Protein AF-A0A924AEZ5-F1 (afdb_monomer)

Nearest PDB structures (foldseek):
  7buv-assembly1_B  TM=3.498E-01  e=8.275E+00  Eucommia ulmoides

pLDDT: mean 77.91, std 18.73, range [34.5, 98.25]

Solvent-accessible surface area (backbone atoms only — not comparable to full-atom values): 10531 Å² total; per-residue (Å²): 133,78,48,89,75,50,69,88,56,90,46,58,44,81,46,54,48,49,75,76,72,71,79,73,76,70,93,40,82,66,60,41,52,51,53,48,47,46,74,71,69,52,74,81,61,57,71,76,42,49,65,58,50,51,54,56,67,74,54,71,67,79,80,69,91,54,68,49,82,76,52,75,64,57,52,50,53,51,47,50,53,39,22,53,51,51,54,50,44,53,54,46,38,51,54,26,48,78,68,79,43,81,59,77,78,58,38,37,35,37,33,59,62,61,49,83,49,78,79,44,81,48,44,50,92,71,48,60,44,56,34,82,79,66,46,32,31,40,43,29,50,64,55,50,53,51,40,29,71,74,48,36,70,74,50,14,55,52,53,50,52,50,50,57,52,50,31,50,46,53,50,52,28,50,79,70,70,64,62,130

Secondary structure (DSSP, 8-state):
--GGGPPPPTTEEE-TT--------SS-TTHHHHHHHHHHH-TTGGGGSHHHHHHHHT---------PPPPHHHHHHHHHHHHHHHHHHHHHHHHHHHTT--PPPPEEEEESSEEEETTEEEEGGG-SEEETTTTEEEEEHHHHHHHHHHHHHHHHHHHHHHHHHHHHHHHHHHHHT---

Sequence (180 aa):
MKWQESEQSSDLEDRRGMSSKGKIVGGVGIIGIIIFLINTFGGEQAKSLAPVLNQFNNQEQSISNEERNLTPQEVEEGKFINALLVYNKEVWTKIFQENGMTYVTPKLVLFTGQVETACGGASSASGPFYCPEDQKVYIDMTFFEELKSKFGAEGGDFAVAYVVAHEIGHHVQTLLGTSA

Foldseek 3Di:
DPLVPDDFDPLEAECELQPPPPPPPDDCPPVVVVVVCCVPVDPPCVVVCVVVVVVVVVPPPPPPSDSDDDDPVRVVVSSLLRSLLVVLCVVVCVVQVVVVHGDDRAREYEYEAWDQDPVGIDGCVVAWAADLRRRYTYHYVVVLVVLCVVLNDVRSSVVVSVVSVVRVVLSVCSVVVNND

Mean predicted aligned error: 12.76 Å

Structure (mmCIF, N/CA/C/O backbone):
data_AF-A0A924AEZ5-F1
#
_entry.id   AF-A0A924AEZ5-F1
#
loop_
_atom_site.group_PDB
_atom_site.id
_atom_site.type_symbol
_atom_site.label_atom_id
_atom_site.label_alt_id
_atom_site.label_comp_id
_atom_site.label_asym_id
_atom_site.label_entity_id
_atom_site.label_seq_id
_atom_site.pdbx_PDB_ins_code
_atom_site.Cartn_x
_atom_site.Cartn_y
_atom_site.Cartn_z
_atom_site.occupancy
_atom_site.B_iso_or_equiv
_atom_site.auth_seq_id
_atom_site.auth_comp_id
_atom_site.auth_asym_id
_atom_site.auth_atom_id
_atom_site.pdbx_PDB_model_num
ATOM 1 N N . MET A 1 1 ? 6.530 17.595 3.253 1.00 61.25 1 MET A N 1
ATOM 2 C CA . MET A 1 1 ? 6.515 16.416 4.148 1.00 61.25 1 MET A CA 1
ATOM 3 C C . MET A 1 1 ? 7.928 15.849 4.190 1.00 61.25 1 MET A C 1
ATOM 5 O O . MET A 1 1 ? 8.503 15.689 3.122 1.00 61.25 1 MET A O 1
ATOM 9 N N . LYS A 1 2 ? 8.515 15.609 5.371 1.00 75.38 2 LYS A N 1
ATOM 10 C CA . LYS A 1 2 ? 9.855 15.003 5.494 1.00 75.38 2 LYS A CA 1
ATOM 11 C C . LYS A 1 2 ? 9.735 13.479 5.596 1.00 75.38 2 LYS A C 1
ATOM 13 O O . LYS A 1 2 ? 9.911 12.904 6.660 1.00 75.38 2 LYS A O 1
ATOM 18 N N . TRP A 1 3 ? 9.377 12.832 4.491 1.00 81.38 3 TRP A N 1
ATOM 19 C CA . TRP A 1 3 ? 9.079 11.394 4.472 1.00 81.38 3 TRP A CA 1
ATOM 20 C C . TRP A 1 3 ? 10.308 10.509 4.751 1.00 81.38 3 TRP A C 1
ATOM 22 O O . TRP A 1 3 ? 10.168 9.387 5.215 1.00 81.38 3 TRP A O 1
ATOM 32 N N . GLN A 1 4 ? 11.519 11.024 4.527 1.00 81.50 4 GLN A N 1
ATOM 33 C CA . GLN A 1 4 ? 12.786 10.304 4.728 1.00 81.50 4 GLN A CA 1
ATOM 34 C C . GLN A 1 4 ? 13.067 9.952 6.198 1.00 81.50 4 GLN A C 1
ATOM 36 O O . GLN A 1 4 ? 13.901 9.093 6.470 1.00 81.50 4 GLN A O 1
ATOM 41 N N . GLU A 1 5 ? 12.388 10.620 7.132 1.00 79.75 5 GLU A N 1
ATOM 42 C CA . GLU A 1 5 ? 12.498 10.383 8.575 1.00 79.75 5 GLU A CA 1
ATOM 43 C C . GLU A 1 5 ? 11.468 9.343 9.072 1.00 79.75 5 GLU A C 1
ATOM 45 O O . GLU A 1 5 ? 11.433 9.050 10.264 1.00 79.75 5 GLU A O 1
ATOM 50 N N . SER A 1 6 ? 10.625 8.778 8.191 1.00 80.94 6 SER A N 1
ATOM 51 C CA . SER A 1 6 ? 9.596 7.809 8.592 1.00 80.94 6 SER A CA 1
ATOM 52 C C . SER A 1 6 ? 10.203 6.488 9.067 1.00 80.94 6 SER A C 1
ATOM 54 O O . SER A 1 6 ? 11.086 5.935 8.405 1.00 80.94 6 SER A O 1
ATOM 56 N N . GLU A 1 7 ? 9.656 5.931 10.144 1.00 86.31 7 GLU A N 1
ATOM 57 C CA . GLU A 1 7 ? 9.991 4.582 10.603 1.00 86.31 7 GLU A CA 1
ATOM 58 C C . GLU A 1 7 ? 9.597 3.519 9.567 1.00 86.31 7 GLU A C 1
ATOM 60 O O . GLU A 1 7 ? 8.624 3.685 8.829 1.00 86.31 7 GLU A O 1
ATOM 65 N N . GLN A 1 8 ? 10.335 2.407 9.500 1.00 84.56 8 GLN A N 1
ATOM 66 C CA . GLN A 1 8 ? 9.934 1.280 8.655 1.00 84.56 8 GLN A CA 1
ATOM 67 C C . GLN A 1 8 ? 8.739 0.549 9.263 1.00 84.56 8 GLN A C 1
ATOM 69 O O . GLN A 1 8 ? 8.779 0.116 10.414 1.00 84.56 8 GLN A O 1
ATOM 74 N N . SER A 1 9 ? 7.686 0.386 8.469 1.00 86.88 9 SER A N 1
ATOM 75 C CA . SER A 1 9 ? 6.483 -0.324 8.873 1.00 86.88 9 SER A CA 1
ATOM 76 C C . SER A 1 9 ? 6.618 -1.821 8.612 1.00 86.88 9 SER A C 1
ATOM 78 O O . SER A 1 9 ? 6.957 -2.244 7.508 1.00 86.88 9 SER A O 1
ATOM 80 N N . SER A 1 10 ? 6.254 -2.637 9.601 1.00 89.62 10 SER A N 1
ATOM 81 C CA . SER A 1 10 ? 6.084 -4.087 9.428 1.00 89.62 10 SER A CA 1
ATOM 82 C C . SER A 1 10 ? 4.897 -4.456 8.532 1.00 89.62 10 SER A C 1
ATOM 84 O O . SER A 1 10 ? 4.758 -5.614 8.142 1.00 89.62 10 SER A O 1
ATOM 86 N N . ASP A 1 11 ? 4.023 -3.490 8.242 1.00 93.31 11 ASP A N 1
ATOM 87 C CA . ASP A 1 11 ? 2.815 -3.677 7.440 1.00 93.31 11 ASP A CA 1
ATOM 88 C C . ASP A 1 11 ? 3.107 -3.575 5.925 1.00 93.31 11 ASP A C 1
ATOM 90 O O . ASP A 1 11 ? 2.218 -3.830 5.111 1.00 93.31 11 ASP A O 1
ATOM 94 N N . LEU A 1 12 ? 4.346 -3.239 5.535 1.00 93.56 12 LEU A N 1
ATOM 95 C CA . LEU A 1 12 ? 4.799 -3.200 4.144 1.00 93.56 12 LEU A CA 1
ATOM 96 C C . LEU A 1 12 ? 5.397 -4.552 3.714 1.00 93.56 12 LEU A C 1
ATOM 98 O O . LEU A 1 12 ? 6.422 -4.994 4.228 1.00 93.56 12 LEU A O 1
ATOM 102 N N . GLU A 1 13 ? 4.774 -5.192 2.729 1.00 92.62 13 GLU A N 1
ATOM 103 C CA . GLU A 1 13 ? 5.234 -6.421 2.084 1.00 92.62 13 GLU A CA 1
ATOM 104 C C . GLU A 1 13 ? 5.804 -6.079 0.695 1.00 92.62 13 GLU A C 1
ATOM 106 O O . GLU A 1 13 ? 5.057 -5.844 -0.255 1.00 92.62 13 GLU A O 1
ATOM 111 N N . ASP A 1 14 ? 7.127 -6.066 0.541 1.00 88.94 14 ASP A N 1
ATOM 112 C CA . ASP A 1 14 ? 7.746 -5.885 -0.775 1.00 88.94 14 ASP A CA 1
ATOM 113 C C . ASP A 1 14 ? 7.834 -7.230 -1.506 1.00 88.94 14 ASP A C 1
ATOM 115 O O . ASP A 1 14 ? 8.548 -8.133 -1.075 1.00 88.94 14 ASP A O 1
ATOM 119 N N . ARG A 1 15 ? 7.064 -7.385 -2.588 1.00 87.81 15 ARG A N 1
ATOM 120 C CA . ARG A 1 15 ? 7.063 -8.584 -3.442 1.00 87.81 15 ARG A CA 1
ATOM 121 C C . ARG A 1 15 ? 7.660 -8.311 -4.821 1.00 87.81 15 ARG A C 1
ATOM 123 O O . ARG A 1 15 ? 7.529 -9.133 -5.729 1.00 87.81 15 ARG A O 1
ATOM 130 N N . ARG A 1 16 ? 8.299 -7.157 -5.014 1.00 86.88 16 ARG A N 1
ATOM 131 C CA . ARG A 1 16 ? 8.955 -6.812 -6.278 1.00 86.88 16 ARG A CA 1
ATOM 132 C C . ARG A 1 16 ? 10.185 -7.678 -6.465 1.00 86.88 16 ARG A C 1
ATOM 134 O O . ARG A 1 16 ? 10.871 -8.027 -5.514 1.00 86.88 16 ARG A O 1
ATOM 141 N N . GLY A 1 17 ? 10.454 -8.058 -7.709 1.00 70.19 17 GLY A N 1
ATOM 142 C CA . GLY A 1 17 ? 11.605 -8.904 -8.017 1.00 70.19 17 GLY A CA 1
ATOM 143 C C . GLY A 1 17 ? 11.484 -10.357 -7.552 1.00 70.19 17 GLY A C 1
ATOM 144 O O . GLY A 1 17 ? 12.305 -11.183 -7.947 1.00 70.19 17 GLY A O 1
ATOM 145 N N . MET A 1 18 ? 10.436 -10.696 -6.801 1.00 66.06 18 MET A N 1
ATOM 146 C CA . MET A 1 18 ? 10.042 -12.069 -6.546 1.00 66.06 18 MET A CA 1
ATOM 147 C C . MET A 1 18 ? 9.261 -12.540 -7.770 1.00 66.06 18 MET A C 1
ATOM 149 O O . MET A 1 18 ? 8.120 -12.130 -7.978 1.00 66.06 18 MET A O 1
ATOM 153 N N . SER A 1 19 ? 9.859 -13.400 -8.602 1.00 54.25 19 SER A N 1
ATOM 154 C CA . SER A 1 19 ? 9.056 -14.141 -9.577 1.00 54.25 19 SER A CA 1
ATOM 155 C C . SER A 1 19 ? 7.979 -14.854 -8.769 1.00 54.25 19 SER A C 1
ATOM 157 O O . SER A 1 19 ? 8.310 -15.571 -7.815 1.00 54.25 19 SER A O 1
ATOM 159 N N . SER A 1 20 ? 6.712 -14.605 -9.091 1.00 49.62 20 SER A N 1
ATOM 160 C CA . SER A 1 20 ? 5.577 -15.268 -8.476 1.00 49.62 20 SER A CA 1
ATOM 161 C C . SER A 1 20 ? 5.807 -16.761 -8.651 1.00 49.62 20 SER A C 1
ATOM 163 O O . SER A 1 20 ? 5.516 -17.348 -9.691 1.00 49.62 20 SER A O 1
ATOM 165 N N . LYS A 1 21 ? 6.348 -17.398 -7.607 1.00 45.56 21 LYS A N 1
ATOM 166 C CA . LYS A 1 21 ? 6.123 -18.809 -7.367 1.00 45.56 21 LYS A CA 1
ATOM 167 C C . LYS A 1 21 ? 4.614 -18.917 -7.281 1.00 45.56 21 LYS A C 1
ATOM 169 O O . LYS A 1 21 ? 4.031 -18.780 -6.207 1.00 45.56 21 LYS A O 1
ATOM 174 N N . GLY A 1 22 ? 3.992 -19.189 -8.424 1.00 42.53 22 GLY A N 1
ATOM 175 C CA . GLY A 1 22 ? 2.836 -20.045 -8.457 1.00 42.53 22 GLY A CA 1
ATOM 176 C C . GLY A 1 22 ? 3.221 -21.217 -7.575 1.00 42.53 22 GLY A C 1
ATOM 177 O O . GLY A 1 22 ? 4.077 -22.034 -7.920 1.00 42.53 22 GLY A O 1
ATOM 178 N N . LYS A 1 23 ? 2.664 -21.235 -6.366 1.00 37.91 23 LYS A N 1
ATOM 179 C CA . LYS A 1 23 ? 2.542 -22.452 -5.594 1.00 37.91 23 LYS A CA 1
ATOM 180 C C . LYS A 1 23 ? 1.691 -23.367 -6.465 1.00 37.91 23 LYS A C 1
ATOM 182 O O . LYS A 1 23 ? 0.480 -23.436 -6.309 1.00 37.91 23 LYS A O 1
ATOM 187 N N . ILE A 1 24 ? 2.336 -24.066 -7.394 1.00 42.19 24 ILE A N 1
ATOM 188 C CA . ILE A 1 24 ? 1.836 -25.316 -7.939 1.00 42.19 24 ILE A CA 1
ATOM 189 C C . ILE A 1 24 ? 1.927 -26.289 -6.763 1.00 42.19 24 ILE A C 1
ATOM 191 O O . ILE A 1 24 ? 2.873 -27.059 -6.613 1.00 42.19 24 ILE A O 1
ATOM 195 N N . VAL A 1 25 ? 0.967 -26.176 -5.847 1.00 38.94 25 VAL A N 1
ATOM 196 C CA . VAL A 1 25 ? 0.630 -27.250 -4.928 1.00 38.94 25 VAL A CA 1
ATOM 197 C C . VAL A 1 25 ? 0.055 -28.346 -5.816 1.00 38.94 25 VAL A C 1
ATOM 199 O O . VAL A 1 25 ? -1.065 -28.245 -6.295 1.00 38.94 25 VAL A O 1
ATOM 202 N N . GLY A 1 26 ? 0.875 -29.360 -6.083 1.00 40.97 26 GLY A N 1
ATOM 203 C CA . GLY A 1 26 ? 0.433 -30.640 -6.625 1.00 40.97 26 GLY A CA 1
ATOM 204 C C . GLY A 1 26 ? 0.125 -30.658 -8.123 1.00 40.97 26 GLY A C 1
ATOM 205 O O . GLY A 1 26 ? -1.016 -30.530 -8.538 1.00 40.97 26 GLY A O 1
ATOM 206 N N . GLY A 1 27 ? 1.150 -30.912 -8.938 1.00 39.22 27 GLY A N 1
ATOM 207 C CA . GLY A 1 27 ? 1.092 -31.906 -10.020 1.00 39.22 27 GLY A CA 1
ATOM 208 C C . GLY A 1 27 ? -0.136 -31.984 -10.939 1.00 39.22 27 GLY A C 1
ATOM 209 O O . GLY A 1 27 ? -0.558 -33.095 -11.232 1.00 39.22 27 GLY A O 1
ATOM 210 N N . VAL A 1 28 ? -0.701 -30.871 -11.421 1.00 45.78 28 VAL A N 1
ATOM 211 C CA . VAL A 1 28 ? -1.713 -30.902 -12.510 1.00 45.78 28 VAL A CA 1
ATOM 212 C C . VAL A 1 28 ? -1.543 -29.767 -13.541 1.00 45.78 28 VAL A C 1
ATOM 214 O O . VAL A 1 28 ? -2.069 -29.855 -14.649 1.00 45.78 28 VAL A O 1
ATOM 217 N N . GLY A 1 29 ? -0.756 -28.726 -13.253 1.00 43.88 29 GLY A N 1
ATOM 218 C CA . GLY A 1 29 ? -0.587 -27.576 -14.152 1.00 43.88 29 GLY A CA 1
ATOM 219 C C . GLY A 1 29 ? 0.115 -27.937 -15.467 1.00 43.88 29 GLY A C 1
ATOM 220 O O . GLY A 1 29 ? 1.264 -28.369 -15.460 1.00 43.88 29 GLY A O 1
ATOM 221 N N . ILE A 1 30 ? -0.593 -27.765 -16.587 1.00 53.81 30 ILE A N 1
ATOM 222 C CA . ILE A 1 30 ? -0.200 -28.044 -17.984 1.00 53.81 30 ILE A CA 1
ATOM 223 C C . ILE A 1 30 ? 0.079 -29.524 -18.289 1.00 53.81 30 ILE A C 1
ATOM 225 O O . ILE A 1 30 ? -0.599 -30.084 -19.143 1.00 53.81 30 ILE A O 1
ATOM 229 N N . ILE A 1 31 ? 0.996 -30.200 -17.590 1.00 56.62 31 ILE A N 1
ATOM 230 C CA . ILE A 1 31 ? 1.313 -31.620 -17.847 1.00 56.62 31 ILE A CA 1
ATOM 231 C C . ILE A 1 31 ? 0.109 -32.518 -17.530 1.00 56.62 31 ILE A C 1
ATOM 233 O O . ILE A 1 31 ? -0.207 -33.420 -18.302 1.00 56.62 31 ILE A O 1
ATOM 237 N N . GLY A 1 32 ? -0.611 -32.240 -16.439 1.00 58.03 32 GLY A N 1
ATOM 238 C CA . GLY A 1 32 ? -1.834 -32.969 -16.090 1.00 58.03 32 GLY A CA 1
ATOM 239 C C . GLY A 1 32 ? -2.956 -32.744 -17.104 1.00 58.03 32 GLY A C 1
ATOM 240 O O . GLY A 1 32 ? -3.649 -33.690 -17.464 1.00 58.03 32 GLY A O 1
ATOM 241 N N . ILE A 1 33 ? -3.075 -31.523 -17.633 1.00 63.59 33 ILE A N 1
ATOM 242 C CA . ILE A 1 33 ? -4.021 -31.179 -18.706 1.00 63.59 33 ILE A CA 1
ATOM 243 C C . ILE A 1 33 ? -3.644 -31.907 -20.001 1.00 63.59 33 ILE A C 1
ATOM 245 O O . ILE A 1 33 ? -4.510 -3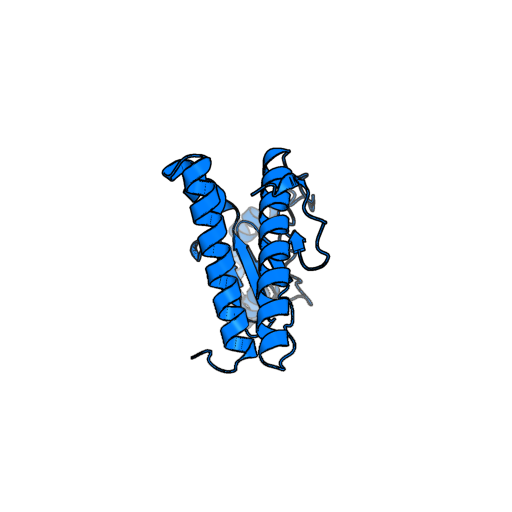2.482 -20.646 1.00 63.59 33 ILE A O 1
ATOM 249 N N . ILE A 1 34 ? -2.359 -31.962 -20.356 1.00 62.91 34 ILE A N 1
ATOM 250 C CA . ILE A 1 34 ? -1.872 -32.683 -21.540 1.00 62.91 34 ILE A CA 1
ATOM 251 C C . ILE A 1 34 ? -2.139 -34.190 -21.407 1.00 62.91 34 ILE A C 1
ATOM 253 O O . ILE A 1 34 ? -2.673 -34.793 -22.333 1.00 62.91 34 ILE A O 1
ATOM 257 N N . ILE A 1 35 ? -1.847 -34.799 -20.253 1.00 67.31 35 ILE A N 1
ATOM 258 C CA . ILE A 1 35 ? -2.124 -36.224 -19.994 1.00 67.31 35 ILE A CA 1
ATOM 259 C C . ILE A 1 35 ? -3.635 -36.503 -19.999 1.00 67.31 35 ILE A C 1
ATOM 261 O O . ILE A 1 35 ? -4.080 -37.490 -20.586 1.00 67.31 35 ILE A O 1
ATOM 265 N N . PHE A 1 36 ? -4.439 -35.621 -19.399 1.00 68.06 36 PHE A N 1
ATOM 266 C CA . PHE A 1 36 ? -5.900 -35.707 -19.423 1.00 68.06 36 PHE A CA 1
ATOM 267 C C . PHE A 1 36 ? -6.450 -35.617 -20.852 1.00 68.06 36 PHE A C 1
ATOM 269 O O . PHE A 1 36 ? -7.306 -36.417 -21.228 1.00 68.06 36 PHE A O 1
ATOM 276 N N . LEU A 1 37 ? -5.928 -34.705 -21.675 1.00 66.25 37 LEU A N 1
ATOM 277 C CA . LEU A 1 37 ? -6.321 -34.553 -23.075 1.00 66.25 37 LEU A CA 1
ATOM 278 C C . LEU A 1 37 ? -5.900 -35.763 -23.922 1.00 66.25 37 LEU A C 1
ATOM 280 O O . LEU A 1 37 ? -6.692 -36.216 -24.742 1.00 66.25 37 LEU A O 1
ATOM 284 N N . ILE A 1 38 ? -4.720 -36.347 -23.685 1.00 66.12 38 ILE A N 1
ATOM 285 C CA . ILE A 1 38 ? -4.266 -37.578 -24.361 1.00 66.12 38 ILE A CA 1
ATOM 286 C C . ILE A 1 38 ? -5.169 -38.770 -24.008 1.00 66.12 38 ILE A C 1
ATOM 288 O O . ILE A 1 38 ? -5.563 -39.524 -24.899 1.00 66.12 38 ILE A O 1
ATOM 292 N N . ASN A 1 39 ? -5.539 -38.918 -22.731 1.00 65.12 39 ASN A N 1
ATOM 293 C CA . ASN A 1 39 ? -6.428 -39.993 -22.277 1.00 65.12 39 ASN A CA 1
ATOM 294 C C . ASN A 1 39 ? -7.889 -39.792 -22.717 1.00 65.12 39 ASN A C 1
ATOM 296 O O . ASN A 1 39 ? -8.600 -40.776 -22.902 1.00 65.12 39 ASN A O 1
ATOM 300 N N . THR A 1 40 ? -8.334 -38.544 -22.897 1.00 63.94 40 THR A N 1
ATOM 301 C CA . THR A 1 40 ? -9.726 -38.217 -23.258 1.00 63.94 40 THR A CA 1
ATOM 302 C C . THR A 1 40 ? -9.959 -38.196 -24.772 1.00 63.94 40 THR A C 1
ATOM 304 O O . THR A 1 40 ? -11.030 -38.597 -25.220 1.00 63.94 40 THR A O 1
ATOM 307 N N . PHE A 1 41 ? -8.981 -37.759 -25.578 1.00 63.16 41 PHE A N 1
ATOM 308 C CA . PHE A 1 41 ? -9.175 -37.506 -27.017 1.00 63.16 41 PHE A CA 1
ATOM 309 C C . PHE A 1 41 ? -8.543 -38.534 -27.971 1.00 63.16 41 PHE A C 1
ATOM 311 O O . PHE A 1 41 ? -8.682 -38.393 -29.184 1.00 63.16 41 PHE A O 1
ATOM 318 N N . GLY A 1 42 ? -7.936 -39.610 -27.461 1.00 59.06 42 GLY A N 1
ATOM 319 C CA . GLY A 1 42 ? -7.536 -40.763 -28.277 1.00 59.06 42 GLY A CA 1
ATOM 320 C C . GLY A 1 42 ? -6.174 -40.601 -28.967 1.00 59.06 42 GLY A C 1
ATOM 321 O O . GLY A 1 42 ? -5.910 -39.654 -29.707 1.00 59.06 42 GLY A O 1
ATOM 322 N N . GLY A 1 43 ? -5.293 -41.574 -28.722 1.00 55.78 43 GLY A N 1
ATOM 323 C CA . GLY A 1 43 ? -3.840 -41.526 -28.938 1.00 55.78 43 GLY A CA 1
ATOM 324 C C . GLY A 1 43 ? -3.295 -41.428 -30.373 1.00 55.78 43 GLY A C 1
ATOM 325 O O . GLY A 1 43 ? -2.086 -41.551 -30.547 1.00 55.78 43 GLY A O 1
ATOM 326 N N . GLU A 1 44 ? -4.112 -41.173 -31.395 1.00 56.66 44 GLU A N 1
ATOM 327 C CA . GLU A 1 44 ? -3.623 -40.988 -32.776 1.00 56.66 44 GLU A CA 1
ATOM 328 C C . GLU A 1 44 ? -3.079 -39.564 -33.023 1.00 56.66 44 GLU A C 1
ATOM 330 O O . GLU A 1 44 ? -2.163 -39.388 -33.825 1.00 56.66 44 GLU A O 1
ATOM 335 N N . GLN A 1 45 ? -3.539 -38.549 -32.274 1.00 51.16 45 GLN A N 1
ATOM 336 C CA . GLN A 1 45 ? -3.041 -37.164 -32.401 1.00 51.16 45 GLN A CA 1
ATOM 337 C C . GLN A 1 45 ? -1.829 -36.839 -31.511 1.00 51.16 45 GLN A C 1
ATOM 339 O O . GLN A 1 45 ? -1.238 -35.768 -31.624 1.00 51.16 45 GLN A O 1
ATOM 344 N N . ALA A 1 46 ? -1.386 -37.769 -30.662 1.00 51.88 46 ALA A N 1
ATOM 345 C CA . ALA A 1 46 ? -0.232 -37.548 -29.785 1.00 51.88 46 ALA A CA 1
ATOM 346 C C . ALA A 1 46 ? 1.089 -37.364 -30.564 1.00 51.88 46 ALA A C 1
ATOM 348 O O . ALA A 1 46 ? 1.999 -36.677 -30.103 1.00 51.88 46 ALA A O 1
ATOM 349 N N . LYS A 1 47 ? 1.195 -37.931 -31.775 1.00 55.16 47 LYS A N 1
ATOM 350 C CA . LYS A 1 47 ? 2.408 -37.849 -32.607 1.00 55.16 47 LYS A CA 1
ATOM 351 C C . LYS A 1 47 ? 2.604 -36.482 -33.276 1.00 55.16 47 LYS A C 1
ATOM 353 O O . LYS A 1 47 ? 3.742 -36.139 -33.583 1.00 55.16 47 LYS A O 1
ATOM 358 N N . SER A 1 48 ? 1.547 -35.684 -33.464 1.00 58.03 48 SER A N 1
ATOM 359 C CA . SER A 1 48 ? 1.658 -34.326 -34.030 1.00 58.03 48 SER A CA 1
ATOM 360 C C . SER A 1 48 ? 2.070 -33.276 -32.995 1.00 58.03 48 SER A C 1
ATOM 362 O O . SER A 1 48 ? 2.510 -32.190 -33.363 1.00 58.03 48 SER A O 1
ATOM 364 N N . LEU A 1 49 ? 1.990 -33.615 -31.705 1.00 54.12 49 LEU A N 1
ATOM 365 C CA . LEU A 1 49 ? 2.416 -32.767 -30.593 1.00 54.12 49 LEU A CA 1
ATOM 366 C C . LEU A 1 49 ? 3.889 -32.974 -30.213 1.00 54.12 49 LEU A C 1
ATOM 368 O O . LEU A 1 49 ? 4.424 -32.185 -29.443 1.00 54.12 49 LEU A O 1
ATOM 372 N N . ALA A 1 50 ? 4.575 -33.976 -30.773 1.00 57.34 50 ALA A N 1
ATOM 373 C CA . ALA A 1 50 ? 5.998 -34.221 -30.518 1.00 57.34 50 ALA A CA 1
ATOM 374 C C . ALA A 1 50 ? 6.922 -33.025 -30.863 1.00 57.34 50 ALA A C 1
ATOM 376 O O . ALA A 1 50 ? 7.822 -32.736 -30.073 1.00 57.34 50 ALA A O 1
ATOM 377 N N . PRO A 1 51 ? 6.712 -32.271 -31.966 1.00 59.38 51 PRO A N 1
ATOM 378 C CA . PRO A 1 51 ? 7.491 -31.064 -32.250 1.00 59.38 51 PRO A CA 1
ATOM 379 C C . PRO A 1 51 ? 7.183 -29.928 -31.267 1.00 59.38 51 PRO A C 1
ATOM 381 O O . PRO A 1 51 ? 8.089 -29.202 -30.875 1.00 59.38 51 PRO A O 1
ATOM 384 N N . VAL A 1 52 ? 5.925 -29.812 -30.824 1.00 56.47 52 VAL A N 1
ATOM 385 C CA . VAL A 1 52 ? 5.492 -28.825 -29.822 1.00 56.47 52 VAL A CA 1
ATOM 386 C C . VAL A 1 52 ? 6.118 -29.149 -28.463 1.00 56.47 52 VAL A C 1
ATOM 388 O O . VAL A 1 52 ? 6.652 -28.260 -27.809 1.00 56.47 52 VAL A O 1
ATOM 391 N N . LEU A 1 53 ? 6.162 -30.429 -28.077 1.00 52.25 53 LEU A N 1
ATOM 392 C CA . LEU A 1 53 ? 6.848 -30.890 -26.868 1.00 52.25 53 LEU A CA 1
ATOM 393 C C . LEU A 1 53 ? 8.358 -30.618 -26.928 1.00 52.25 53 LEU A C 1
ATOM 395 O O . LEU A 1 53 ? 8.926 -30.145 -25.951 1.00 52.25 53 LEU A O 1
ATOM 399 N N . ASN A 1 54 ? 9.006 -30.853 -28.074 1.00 55.50 54 ASN A N 1
ATOM 400 C CA . ASN A 1 54 ? 10.428 -30.542 -28.265 1.00 55.50 54 ASN A CA 1
ATOM 401 C C . ASN A 1 54 ? 10.719 -29.033 -28.304 1.00 55.50 54 ASN A C 1
ATOM 403 O O . ASN A 1 54 ? 11.817 -28.620 -27.937 1.00 55.50 54 ASN A O 1
ATOM 407 N N . GLN A 1 55 ? 9.761 -28.204 -28.721 1.00 48.91 55 GLN A N 1
ATOM 408 C CA . GLN A 1 55 ? 9.879 -26.749 -28.640 1.00 48.91 55 GLN A CA 1
ATOM 409 C C . GLN A 1 55 ? 9.782 -26.258 -27.188 1.00 48.91 55 GLN A C 1
ATOM 411 O O . GLN A 1 55 ? 10.533 -25.366 -26.807 1.00 48.91 55 GLN A O 1
ATOM 416 N N . PHE A 1 56 ? 8.958 -26.902 -26.354 1.00 48.19 56 PHE A N 1
ATOM 417 C CA . PHE A 1 56 ? 8.948 -26.677 -24.903 1.00 48.19 56 PHE A CA 1
ATOM 418 C C . PHE A 1 56 ? 10.206 -27.224 -24.205 1.00 48.19 56 PHE A C 1
ATOM 420 O O . PHE A 1 56 ? 10.701 -26.591 -23.280 1.00 48.19 56 PHE A O 1
ATOM 427 N N . ASN A 1 57 ? 10.774 -28.341 -24.675 1.00 44.56 57 ASN A N 1
ATOM 428 C CA . ASN A 1 57 ? 11.987 -28.942 -24.101 1.00 44.56 57 ASN A CA 1
ATOM 429 C C . ASN A 1 57 ? 13.278 -28.169 -24.453 1.00 44.56 57 ASN A C 1
ATOM 431 O O . ASN A 1 57 ? 14.262 -28.248 -23.730 1.00 44.56 57 ASN A O 1
ATOM 435 N N . ASN A 1 58 ? 13.279 -27.400 -25.550 1.00 42.31 58 ASN A N 1
ATOM 436 C CA . ASN A 1 58 ? 14.375 -26.491 -25.925 1.00 42.31 58 ASN A CA 1
ATOM 437 C C . ASN A 1 58 ? 14.176 -25.051 -25.406 1.00 42.31 58 ASN A C 1
ATOM 439 O O . ASN A 1 58 ? 15.022 -24.190 -25.637 1.00 42.31 58 ASN A O 1
ATOM 443 N N . GLN A 1 59 ? 13.077 -24.800 -24.687 1.00 39.28 59 GLN A N 1
ATOM 444 C CA . GLN A 1 59 ? 12.859 -23.617 -23.855 1.00 39.28 59 GLN A CA 1
ATOM 445 C C . GLN A 1 59 ? 13.038 -23.957 -22.366 1.00 39.28 59 GLN A C 1
ATOM 447 O O . GLN A 1 59 ? 12.372 -23.397 -21.503 1.00 39.28 59 GLN A O 1
ATOM 452 N N . GLU A 1 60 ? 14.033 -24.778 -22.029 1.00 37.72 60 GLU A N 1
ATOM 453 C CA . GLU A 1 60 ? 14.750 -24.600 -20.761 1.00 37.72 60 GLU A CA 1
ATOM 454 C C . GLU A 1 60 ? 15.646 -23.351 -20.863 1.00 37.72 60 GLU A C 1
ATOM 456 O O . GLU A 1 60 ? 16.865 -23.392 -20.712 1.00 37.72 60 GLU A O 1
ATOM 461 N N . GLN A 1 61 ? 15.037 -22.190 -21.129 1.00 37.75 61 GLN A N 1
ATOM 462 C CA . GLN A 1 61 ? 15.600 -20.960 -20.601 1.00 37.75 61 GLN A CA 1
ATOM 463 C C . GLN A 1 61 ? 15.394 -21.061 -19.099 1.00 37.75 61 GLN A C 1
ATOM 465 O O . GLN A 1 61 ? 14.271 -20.978 -18.609 1.00 37.75 61 GLN A O 1
ATOM 470 N N . SER A 1 62 ? 16.494 -21.321 -18.404 1.00 34.50 62 SER A N 1
ATOM 471 C CA . SER A 1 62 ? 16.661 -21.172 -16.968 1.00 34.50 62 SER A CA 1
ATOM 472 C C . SER A 1 62 ? 15.780 -20.041 -16.427 1.00 34.50 62 SER A C 1
ATOM 474 O O . SER A 1 62 ? 16.159 -18.871 -16.497 1.00 34.50 62 SER A O 1
ATOM 476 N N . ILE A 1 63 ? 14.611 -20.381 -15.878 1.00 41.00 63 ILE A N 1
ATOM 477 C CA . ILE A 1 63 ? 13.901 -19.495 -14.961 1.00 41.00 63 ILE A CA 1
ATOM 478 C C . ILE A 1 63 ? 14.732 -19.558 -13.686 1.00 41.00 63 ILE A C 1
ATOM 480 O O . ILE A 1 63 ? 14.541 -20.429 -12.832 1.00 41.00 63 ILE A O 1
ATOM 484 N N . SER A 1 64 ? 15.753 -18.706 -13.614 1.00 35.31 64 SER A N 1
ATOM 485 C CA . SER A 1 64 ? 16.481 -18.489 -12.379 1.00 35.31 64 SER A CA 1
ATOM 486 C C . SER A 1 64 ? 15.463 -18.023 -11.339 1.00 35.31 64 SER A C 1
ATOM 488 O O . SER A 1 64 ? 14.780 -17.015 -11.505 1.00 35.31 64 SER A O 1
ATOM 490 N N . ASN A 1 65 ? 15.335 -18.794 -10.256 1.00 43.66 65 ASN A N 1
ATOM 491 C CA . ASN A 1 65 ? 14.738 -18.329 -9.006 1.00 43.66 65 ASN A CA 1
ATOM 492 C C . ASN A 1 65 ? 15.709 -17.328 -8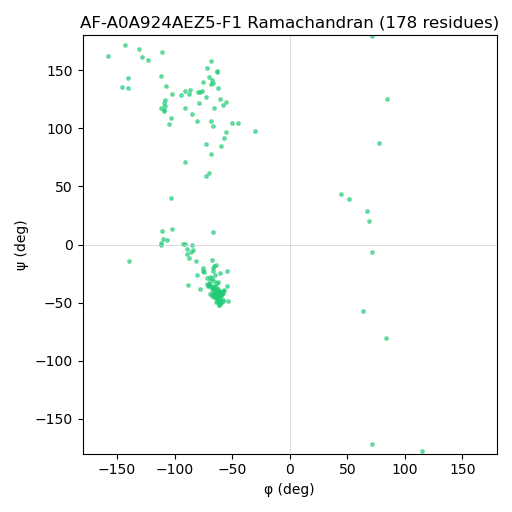.364 1.00 43.66 65 ASN A C 1
ATOM 494 O O . ASN A 1 65 ? 16.252 -17.585 -7.292 1.00 43.66 65 ASN A O 1
ATOM 498 N N . GLU A 1 66 ? 15.982 -16.224 -9.046 1.00 47.59 66 GLU A N 1
ATOM 499 C CA . GLU A 1 66 ? 16.711 -15.116 -8.459 1.00 47.59 66 GLU A CA 1
ATOM 500 C C . GLU A 1 66 ? 15.697 -14.035 -8.132 1.00 47.59 66 GLU A 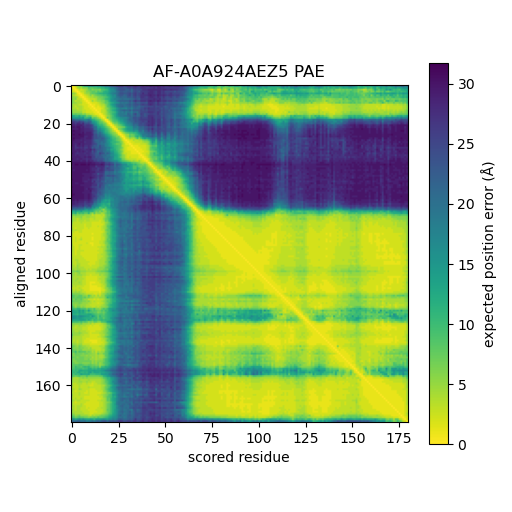C 1
ATOM 502 O O . GLU A 1 66 ? 15.113 -13.398 -9.007 1.00 47.59 66 GLU A O 1
ATOM 507 N N . GLU A 1 67 ? 15.468 -13.872 -6.832 1.00 57.91 67 GLU A N 1
ATOM 508 C CA . GLU A 1 67 ? 15.048 -12.598 -6.277 1.00 57.91 67 GLU A CA 1
ATOM 509 C C . GLU A 1 67 ? 16.029 -11.554 -6.812 1.00 57.91 67 GLU A C 1
ATOM 511 O O . GLU A 1 67 ? 17.207 -11.542 -6.443 1.00 57.91 67 GLU A O 1
ATOM 516 N N . ARG A 1 68 ? 15.592 -10.754 -7.792 1.00 79.06 68 ARG A N 1
ATOM 517 C CA . ARG A 1 68 ? 16.474 -9.720 -8.329 1.00 79.06 68 ARG A CA 1
ATOM 518 C C . ARG A 1 68 ? 16.704 -8.696 -7.227 1.00 79.06 68 ARG A C 1
ATOM 520 O O . ARG A 1 68 ? 15.768 -8.290 -6.541 1.00 79.06 68 ARG A O 1
ATOM 527 N N . ASN A 1 69 ? 17.936 -8.224 -7.108 1.00 80.75 69 ASN A N 1
ATOM 528 C CA . ASN A 1 69 ? 18.203 -7.084 -6.247 1.00 80.75 69 ASN A CA 1
ATOM 529 C C . ASN A 1 69 ? 17.428 -5.862 -6.764 1.00 80.75 69 ASN A C 1
ATOM 531 O O . ASN A 1 69 ? 17.413 -5.587 -7.969 1.00 80.75 69 ASN A O 1
ATOM 535 N N . LEU A 1 70 ? 16.789 -5.139 -5.847 1.00 84.12 70 LEU A N 1
ATOM 536 C CA . LEU A 1 70 ? 16.149 -3.867 -6.157 1.00 84.12 70 LEU A CA 1
ATOM 537 C C . LEU A 1 70 ? 17.214 -2.827 -6.515 1.00 84.12 70 LEU A C 1
ATOM 539 O O . LEU A 1 70 ? 18.288 -2.768 -5.909 1.00 84.12 70 LEU A O 1
ATOM 543 N N . THR A 1 71 ? 16.905 -1.988 -7.494 1.00 86.94 71 THR A N 1
ATOM 544 C CA . THR A 1 71 ? 17.728 -0.828 -7.833 1.00 86.94 71 THR A CA 1
ATOM 545 C C . THR A 1 71 ? 17.670 0.214 -6.706 1.00 86.94 71 THR A C 1
ATOM 547 O O . THR A 1 71 ? 16.703 0.249 -5.939 1.00 86.94 71 THR A O 1
ATOM 550 N N . PRO A 1 72 ? 18.665 1.115 -6.594 1.00 87.50 72 PRO A N 1
ATOM 551 C CA . PRO A 1 72 ? 18.626 2.190 -5.600 1.00 87.50 72 PRO A CA 1
ATOM 552 C C . PRO A 1 72 ? 17.357 3.049 -5.681 1.00 87.50 72 PRO A C 1
ATOM 554 O O . PRO A 1 72 ? 16.825 3.446 -4.646 1.00 87.50 72 PRO A O 1
ATOM 557 N N . GLN A 1 73 ? 16.851 3.279 -6.897 1.00 85.62 73 GLN A N 1
ATOM 558 C CA . GLN A 1 73 ? 15.607 4.006 -7.134 1.00 85.62 73 GLN A CA 1
ATOM 559 C C . GLN A 1 73 ? 14.402 3.259 -6.548 1.00 85.62 73 GLN A C 1
ATOM 561 O O . GLN A 1 73 ? 13.635 3.834 -5.786 1.00 85.62 73 GLN A O 1
ATOM 566 N N . GLU A 1 74 ? 14.263 1.962 -6.822 1.00 87.62 74 GLU A N 1
ATOM 567 C CA . GLU A 1 74 ? 13.145 1.160 -6.306 1.00 87.62 74 GLU A CA 1
ATOM 568 C C . GLU A 1 74 ? 13.142 1.067 -4.776 1.00 87.62 74 GLU A C 1
ATOM 570 O O . GLU A 1 74 ? 12.078 1.008 -4.149 1.00 87.62 74 GLU A O 1
ATOM 575 N N . VAL A 1 75 ? 14.329 1.061 -4.164 1.00 89.12 75 VAL A N 1
ATOM 576 C CA . VAL A 1 75 ? 14.486 1.137 -2.707 1.00 89.12 75 VAL A CA 1
ATOM 577 C C . VAL A 1 75 ? 14.002 2.489 -2.180 1.00 89.12 75 VAL A C 1
ATOM 579 O O . VAL A 1 75 ? 13.326 2.538 -1.152 1.00 89.12 75 VAL A O 1
ATOM 582 N N . GLU A 1 76 ? 14.326 3.587 -2.861 1.00 88.75 76 GLU A N 1
ATOM 583 C CA . GLU A 1 76 ? 13.861 4.927 -2.496 1.00 88.75 76 GLU A CA 1
ATOM 584 C C . GLU A 1 76 ? 12.337 5.058 -2.621 1.00 88.75 76 GLU A C 1
ATOM 586 O O . GLU A 1 76 ? 11.676 5.522 -1.692 1.00 88.75 76 GLU A O 1
ATOM 591 N N . GLU A 1 77 ? 11.762 4.563 -3.714 1.00 89.00 77 GLU A N 1
ATOM 592 C CA . GLU A 1 77 ? 10.313 4.550 -3.937 1.00 89.00 77 GLU A CA 1
ATOM 593 C C . GLU A 1 77 ? 9.579 3.704 -2.891 1.00 89.00 77 GLU A C 1
ATOM 595 O O . GLU A 1 77 ? 8.549 4.122 -2.361 1.00 89.00 77 GLU A O 1
ATOM 600 N N . GLY A 1 78 ? 10.145 2.551 -2.519 1.00 90.81 78 GLY A N 1
ATOM 601 C CA . GLY A 1 78 ? 9.614 1.720 -1.439 1.00 90.81 78 GLY A CA 1
ATOM 602 C C . GLY A 1 78 ? 9.603 2.452 -0.093 1.00 90.81 78 GLY A C 1
ATOM 603 O O . GLY A 1 78 ? 8.624 2.368 0.647 1.00 90.81 78 GLY A O 1
ATOM 604 N N . LYS A 1 79 ? 10.646 3.238 0.212 1.00 92.38 79 LYS A N 1
ATOM 605 C CA . LYS A 1 79 ? 10.683 4.088 1.417 1.00 92.38 79 LYS A CA 1
ATOM 606 C C . LYS A 1 79 ? 9.652 5.215 1.364 1.00 92.38 79 LYS A C 1
ATOM 608 O O . LYS A 1 79 ? 9.055 5.532 2.390 1.00 92.38 79 LYS A O 1
ATOM 613 N N . PHE A 1 80 ? 9.422 5.803 0.193 1.00 92.38 80 PHE A N 1
ATOM 614 C CA . PHE A 1 80 ? 8.384 6.816 0.030 1.00 92.38 80 PHE A CA 1
ATOM 615 C C . PHE A 1 80 ? 6.991 6.229 0.296 1.00 92.38 80 PHE A C 1
ATOM 617 O O . PHE A 1 80 ? 6.236 6.781 1.095 1.00 92.38 80 PHE A O 1
ATOM 624 N N . ILE A 1 81 ? 6.675 5.064 -0.277 1.00 93.25 81 ILE A N 1
ATOM 625 C CA . ILE A 1 81 ? 5.391 4.388 -0.034 1.00 93.25 81 ILE A CA 1
ATOM 626 C C . ILE A 1 81 ? 5.262 3.936 1.426 1.00 93.25 81 ILE A C 1
ATOM 628 O O . ILE A 1 81 ? 4.194 4.086 2.020 1.00 93.25 81 ILE A O 1
ATOM 632 N N . ASN A 1 82 ? 6.347 3.456 2.041 1.00 94.62 82 ASN A N 1
ATOM 633 C CA . ASN A 1 82 ? 6.384 3.163 3.473 1.00 94.62 82 ASN A CA 1
ATOM 634 C C . ASN A 1 82 ? 5.954 4.379 4.308 1.00 94.62 82 ASN A C 1
ATOM 636 O O . ASN A 1 82 ? 5.102 4.257 5.186 1.00 94.62 82 ASN A O 1
ATOM 640 N N . ALA A 1 83 ? 6.514 5.555 4.019 1.00 95.38 83 ALA A N 1
ATOM 641 C CA . ALA A 1 83 ? 6.162 6.776 4.731 1.00 95.38 83 ALA A CA 1
ATOM 642 C C . ALA A 1 83 ? 4.674 7.114 4.567 1.00 95.38 83 ALA A C 1
ATOM 644 O O . ALA A 1 83 ? 4.008 7.453 5.543 1.00 95.38 83 ALA A O 1
ATOM 645 N N . LEU A 1 84 ? 4.128 6.969 3.354 1.00 94.69 84 LEU A N 1
ATOM 646 C CA . LEU A 1 84 ? 2.699 7.173 3.097 1.00 94.69 84 LEU A CA 1
ATOM 647 C C . LEU A 1 84 ? 1.823 6.218 3.918 1.00 94.69 8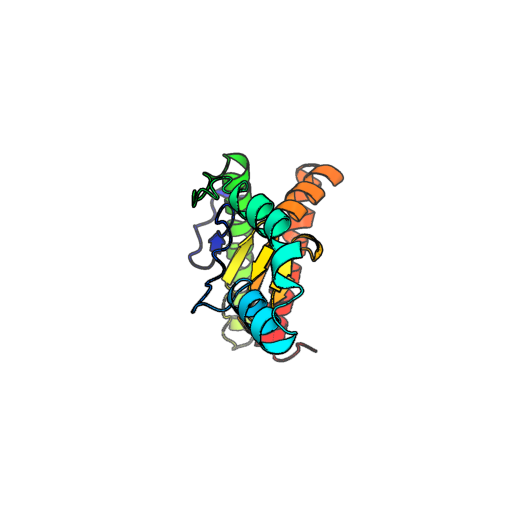4 LEU A C 1
ATOM 649 O O . LEU A 1 84 ? 0.806 6.654 4.460 1.00 94.69 84 LEU A O 1
ATOM 653 N N . LEU A 1 85 ? 2.219 4.948 4.052 1.00 95.81 85 LEU A N 1
ATOM 654 C CA . LEU A 1 85 ? 1.526 3.975 4.900 1.00 95.81 85 LEU A CA 1
ATOM 655 C C . LEU A 1 85 ? 1.548 4.395 6.376 1.00 95.81 85 LEU A C 1
ATOM 657 O O . LEU A 1 85 ? 0.505 4.375 7.029 1.00 95.81 85 LEU A O 1
ATOM 661 N N . VAL A 1 86 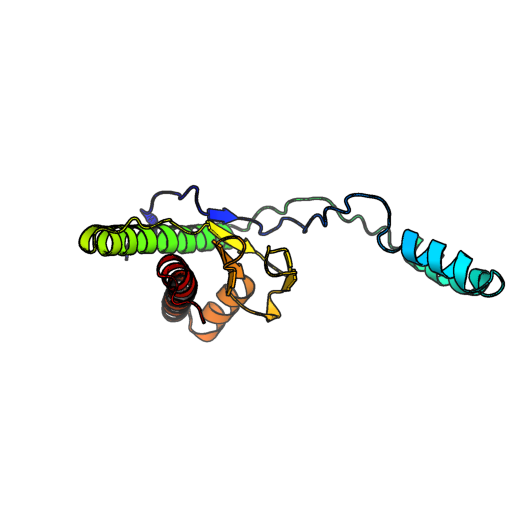? 2.708 4.819 6.887 1.00 95.50 86 VAL A N 1
ATOM 662 C CA . VAL A 1 86 ? 2.865 5.294 8.273 1.00 95.50 86 VAL A CA 1
ATOM 663 C C . VAL A 1 86 ? 1.991 6.520 8.538 1.00 95.50 86 VAL A C 1
ATOM 665 O O . VAL A 1 86 ? 1.213 6.519 9.489 1.00 95.50 86 VAL A O 1
ATOM 668 N N . TYR A 1 87 ? 2.030 7.531 7.668 1.00 94.38 87 TYR A N 1
ATOM 669 C CA . TYR A 1 87 ? 1.212 8.732 7.849 1.00 94.38 87 TYR A CA 1
ATOM 670 C C . TYR A 1 87 ? -0.289 8.433 7.790 1.00 94.38 87 TYR A C 1
ATOM 672 O O . TYR A 1 87 ? -1.054 8.949 8.604 1.00 94.38 87 TYR A O 1
ATOM 680 N N . ASN A 1 88 ? -0.728 7.574 6.865 1.00 96.44 88 ASN A N 1
ATOM 681 C CA . ASN A 1 88 ? -2.131 7.162 6.813 1.00 96.44 88 ASN A CA 1
ATOM 682 C C . ASN A 1 88 ? -2.539 6.402 8.079 1.00 96.44 88 ASN A C 1
ATOM 684 O O . ASN A 1 88 ? -3.617 6.652 8.618 1.00 96.44 88 ASN A O 1
ATOM 688 N N . LYS A 1 89 ? -1.676 5.516 8.587 1.00 96.44 89 LYS A N 1
ATOM 689 C CA . LYS A 1 89 ? -1.897 4.810 9.851 1.00 96.44 89 LYS A CA 1
ATOM 690 C C . LYS A 1 89 ? -2.086 5.780 11.009 1.00 96.44 89 LYS A C 1
ATOM 692 O O . LYS A 1 89 ? -3.053 5.629 11.749 1.00 96.44 89 LYS A O 1
ATOM 697 N N . GLU A 1 90 ? -1.218 6.775 11.159 1.00 96.12 90 GLU A N 1
ATOM 698 C CA . GLU A 1 90 ? -1.325 7.778 12.226 1.00 96.12 90 GLU A CA 1
ATOM 699 C C . GLU A 1 90 ? -2.639 8.565 12.147 1.00 96.12 90 GLU A C 1
ATOM 701 O O . GLU A 1 90 ? -3.361 8.678 13.143 1.00 96.12 90 GLU A O 1
ATOM 706 N N . VAL A 1 91 ? -2.979 9.064 10.953 1.00 97.00 91 VAL A N 1
ATOM 707 C CA . VAL A 1 91 ? -4.200 9.846 10.715 1.00 97.00 91 VAL A CA 1
ATOM 708 C C . VAL A 1 91 ? -5.447 9.024 11.030 1.00 97.00 91 VAL A C 1
ATOM 710 O O . VAL A 1 91 ? -6.287 9.460 11.820 1.00 97.00 91 VAL A O 1
ATOM 713 N N . TRP A 1 92 ? -5.569 7.825 10.461 1.00 98.06 92 TRP A N 1
ATOM 714 C CA . TRP A 1 92 ? -6.760 7.000 10.650 1.00 98.06 92 TRP A CA 1
ATOM 715 C C . TRP A 1 92 ? -6.858 6.407 12.052 1.00 98.06 92 TRP A C 1
ATOM 717 O O . TRP A 1 92 ? -7.959 6.351 12.594 1.00 98.06 92 TRP A O 1
ATOM 727 N N . THR A 1 93 ? -5.734 6.059 12.687 1.00 98.12 93 THR A N 1
ATOM 728 C CA . THR A 1 93 ? -5.722 5.634 14.098 1.00 98.12 93 THR A CA 1
ATOM 729 C C . THR A 1 93 ? -6.311 6.716 14.989 1.00 98.12 93 THR A C 1
ATOM 731 O O . THR A 1 93 ? -7.201 6.430 15.790 1.00 98.12 93 THR A O 1
ATOM 734 N N . LYS A 1 94 ? -5.874 7.968 14.806 1.00 98.19 94 LYS A N 1
ATOM 735 C CA . LYS A 1 94 ? -6.409 9.107 15.552 1.00 98.19 94 LYS A CA 1
ATOM 736 C C . LYS A 1 94 ? -7.908 9.293 15.300 1.00 98.19 94 LYS A C 1
ATOM 738 O O . LYS A 1 94 ? -8.673 9.372 16.256 1.00 98.19 94 LYS A O 1
ATOM 743 N N . ILE A 1 95 ? -8.335 9.319 14.036 1.00 98.25 95 ILE A N 1
ATOM 744 C CA . ILE A 1 95 ? -9.746 9.535 13.672 1.00 98.25 95 ILE A CA 1
ATOM 745 C C . ILE A 1 95 ? -10.644 8.429 14.241 1.00 98.25 95 ILE A C 1
ATOM 747 O O . ILE A 1 95 ? -11.698 8.719 14.806 1.00 98.25 95 ILE A O 1
ATOM 751 N N . PHE A 1 96 ? -10.246 7.160 14.127 1.00 98.25 96 PHE A N 1
ATOM 752 C CA . PHE A 1 96 ? -11.022 6.049 14.682 1.00 98.25 96 PHE A CA 1
ATOM 753 C C . PHE A 1 96 ? -11.106 6.146 16.205 1.00 98.25 96 PHE A C 1
ATOM 755 O O . PHE A 1 96 ? -12.197 6.006 16.755 1.00 98.25 96 PHE A O 1
ATOM 762 N N . GLN A 1 97 ? -9.993 6.464 16.875 1.00 98.00 97 GLN A N 1
ATOM 763 C CA . GLN A 1 97 ? -9.960 6.644 18.324 1.00 98.00 97 GLN A CA 1
ATOM 764 C C . GLN A 1 97 ? -10.893 7.775 18.786 1.00 98.00 97 GLN A C 1
ATOM 766 O O . GLN A 1 97 ? -11.636 7.596 19.750 1.00 98.00 97 GLN A O 1
ATOM 771 N N . GLU A 1 98 ? -10.905 8.912 18.082 1.00 98.19 98 GLU A N 1
ATOM 772 C CA . GLU A 1 98 ? -11.812 10.042 18.347 1.00 98.19 98 GLU A CA 1
ATOM 773 C C . GLU A 1 98 ? -13.296 9.663 18.203 1.00 98.19 98 GLU A C 1
ATOM 775 O O . GLU A 1 98 ? -14.154 10.271 18.841 1.00 98.19 98 GLU A O 1
ATOM 780 N N . ASN A 1 99 ? -13.600 8.625 17.421 1.00 97.62 99 ASN A N 1
ATOM 781 C CA . ASN A 1 99 ? -14.950 8.100 17.211 1.00 97.62 99 ASN A CA 1
ATOM 782 C C . ASN A 1 99 ? -15.239 6.817 18.019 1.00 97.62 99 ASN A C 1
ATOM 784 O O . ASN A 1 99 ? -16.230 6.137 17.761 1.00 97.62 99 ASN A O 1
ATOM 788 N N . GLY A 1 100 ? -14.393 6.466 18.996 1.00 97.69 100 GLY A N 1
ATOM 789 C CA . GLY A 1 100 ? -14.590 5.285 19.848 1.00 97.69 100 GLY A CA 1
ATOM 790 C C . GLY A 1 100 ? -14.417 3.943 19.125 1.00 97.69 100 GLY A C 1
ATOM 791 O O . GLY A 1 100 ? -14.906 2.920 19.602 1.00 97.69 100 GLY A O 1
ATOM 792 N N . MET A 1 101 ? -13.731 3.937 17.983 1.00 97.50 101 MET A N 1
ATOM 793 C CA . MET A 1 101 ? -13.438 2.756 17.172 1.00 97.50 101 MET A CA 1
ATOM 794 C C . MET A 1 101 ? -11.942 2.418 17.217 1.00 97.50 101 MET A C 1
ATOM 796 O O . MET A 1 101 ? -11.109 3.223 17.628 1.00 97.50 101 MET A O 1
ATOM 800 N N . THR A 1 102 ? -11.584 1.211 16.777 1.00 97.19 102 THR A N 1
ATOM 801 C CA . THR A 1 102 ? -10.182 0.790 16.623 1.00 97.19 102 THR A CA 1
ATOM 802 C C . THR A 1 102 ? -9.844 0.693 15.145 1.00 97.19 102 THR A C 1
ATOM 804 O O . THR A 1 102 ? -10.495 -0.051 14.416 1.00 97.19 102 THR A O 1
ATOM 807 N N . TYR A 1 103 ? -8.833 1.440 14.703 1.00 97.75 103 TYR A N 1
ATOM 808 C CA . TYR A 1 103 ? -8.304 1.304 13.350 1.00 97.75 103 TYR A CA 1
ATOM 809 C C . TYR A 1 103 ? -7.403 0.073 13.266 1.00 97.75 103 TYR A C 1
ATOM 811 O O . TYR A 1 103 ? -6.507 -0.108 14.093 1.00 97.75 103 TYR A O 1
ATOM 819 N N . VAL A 1 104 ? -7.619 -0.750 12.246 1.00 96.69 104 VAL A N 1
ATOM 820 C CA . VAL A 1 104 ? -6.704 -1.828 11.871 1.00 96.69 104 VAL A CA 1
ATOM 821 C C . VAL A 1 104 ? -5.929 -1.332 10.660 1.00 96.69 104 VAL A C 1
ATOM 823 O O . VAL A 1 104 ? -6.516 -0.795 9.733 1.00 96.69 104 VAL A O 1
ATOM 826 N N . THR A 1 105 ? -4.602 -1.429 10.685 1.00 96.00 105 THR A N 1
ATOM 827 C CA . THR A 1 105 ? -3.790 -0.994 9.540 1.00 96.00 105 THR A CA 1
ATOM 828 C C . THR A 1 105 ? -3.816 -2.081 8.463 1.00 96.00 105 THR A C 1
ATOM 830 O O . THR A 1 105 ? -3.563 -3.240 8.804 1.00 96.00 105 THR A O 1
ATOM 833 N N . PRO A 1 106 ? -4.084 -1.750 7.185 1.00 96.44 106 PRO A N 1
ATOM 834 C CA . PRO A 1 106 ? -3.999 -2.728 6.115 1.00 96.44 106 PRO A CA 1
ATOM 835 C C . PRO A 1 106 ? -2.538 -3.060 5.846 1.00 96.44 106 PRO A C 1
ATOM 837 O O . PRO A 1 106 ? -1.651 -2.215 5.998 1.00 96.44 106 PRO A O 1
ATOM 840 N N . LYS A 1 107 ? -2.286 -4.274 5.361 1.00 96.56 107 LYS A N 1
ATOM 841 C CA . LYS A 1 107 ? -0.976 -4.553 4.776 1.00 96.56 107 LYS A CA 1
ATOM 842 C C . LYS A 1 107 ? -0.883 -3.914 3.399 1.00 96.56 107 LYS A C 1
ATOM 844 O O . LYS A 1 107 ? -1.838 -3.993 2.628 1.00 96.56 107 LYS A O 1
ATOM 849 N N . LEU A 1 108 ? 0.268 -3.341 3.075 1.00 96.19 108 LEU A N 1
ATOM 850 C CA . LEU A 1 108 ? 0.541 -2.778 1.759 1.00 96.19 108 LEU A CA 1
ATOM 851 C C . LEU A 1 108 ? 1.539 -3.670 1.029 1.00 96.19 108 LEU A C 1
ATOM 853 O O . LEU A 1 108 ? 2.616 -3.944 1.542 1.00 96.19 108 LEU A O 1
ATOM 857 N N . VAL A 1 109 ? 1.184 -4.127 -0.164 1.00 95.06 109 VAL A N 1
ATOM 858 C CA . VAL A 1 109 ? 1.980 -5.027 -0.991 1.00 95.06 109 VAL A CA 1
ATOM 859 C C . VAL A 1 109 ? 2.526 -4.262 -2.188 1.00 95.06 109 VAL A C 1
ATOM 861 O O . VAL A 1 109 ? 1.750 -3.790 -3.016 1.00 95.06 109 VAL A O 1
ATOM 864 N N . LEU A 1 110 ? 3.848 -4.179 -2.315 1.00 93.31 110 LEU A N 1
ATOM 865 C CA . LEU A 1 110 ? 4.492 -3.666 -3.526 1.00 93.31 110 LEU A CA 1
ATOM 866 C C . LEU A 1 110 ? 4.693 -4.813 -4.512 1.00 93.31 110 LEU A C 1
ATOM 868 O O . LEU A 1 110 ? 5.240 -5.851 -4.138 1.00 93.31 110 LEU A O 1
ATOM 872 N N . PHE A 1 111 ? 4.280 -4.644 -5.766 1.00 90.44 111 PHE A N 1
ATOM 873 C CA . PHE A 1 111 ? 4.455 -5.678 -6.789 1.00 90.44 111 PHE A CA 1
ATOM 874 C C . PHE A 1 111 ? 4.772 -5.096 -8.173 1.00 90.44 111 PHE A C 1
ATOM 876 O O . PHE A 1 111 ? 4.753 -3.884 -8.394 1.00 90.44 111 PHE A O 1
ATOM 883 N N . THR A 1 112 ? 5.119 -5.987 -9.104 1.00 85.25 112 THR A N 1
ATOM 884 C CA . THR A 1 112 ? 5.383 -5.671 -10.513 1.00 85.25 112 THR A CA 1
ATOM 885 C C . THR A 1 112 ? 4.918 -6.843 -11.375 1.00 85.25 112 THR A C 1
ATOM 887 O O . THR A 1 112 ? 5.203 -7.999 -11.061 1.00 85.25 112 THR A O 1
ATOM 890 N N . GLY A 1 113 ? 4.224 -6.568 -12.476 1.00 81.94 113 GLY A N 1
ATOM 891 C CA . GLY A 1 113 ? 3.761 -7.567 -13.436 1.00 81.94 113 GLY A CA 1
ATOM 892 C C . GLY A 1 113 ? 2.449 -8.236 -13.027 1.00 81.94 113 GLY A C 1
ATOM 893 O O . GLY A 1 113 ? 1.395 -7.905 -13.567 1.00 81.94 113 GLY A O 1
ATOM 894 N N . GLN A 1 114 ? 2.508 -9.217 -12.124 1.00 83.44 114 GLN A N 1
ATOM 895 C CA . GLN A 1 114 ? 1.355 -10.032 -11.713 1.00 83.44 114 GLN A CA 1
ATOM 896 C C . GLN A 1 114 ? 1.384 -10.309 -10.211 1.00 83.44 114 GLN A C 1
ATOM 898 O O . GLN A 1 114 ? 2.451 -10.543 -9.638 1.00 83.44 114 GLN A O 1
ATOM 903 N N . VAL A 1 115 ? 0.209 -10.329 -9.583 1.00 85.00 115 VAL A N 1
ATOM 904 C CA . VAL A 1 115 ? 0.047 -10.624 -8.158 1.00 85.00 115 VAL A CA 1
ATOM 905 C C . VAL A 1 115 ? -1.187 -11.487 -7.914 1.00 85.00 115 VAL A C 1
ATOM 907 O O . VAL A 1 115 ? -2.262 -11.234 -8.446 1.00 85.00 115 VAL A O 1
ATOM 910 N N . GLU A 1 116 ? -1.025 -12.514 -7.085 1.00 86.31 116 GLU A N 1
ATOM 911 C CA . GLU A 1 116 ? -2.132 -13.333 -6.592 1.00 86.31 116 GLU A CA 1
ATOM 912 C C . GLU A 1 116 ? -2.666 -12.745 -5.284 1.00 86.31 116 GLU A C 1
ATOM 914 O O . GLU A 1 116 ? -1.889 -12.442 -4.367 1.00 86.31 116 GLU A O 1
ATOM 919 N N . THR A 1 117 ? -3.989 -12.607 -5.199 1.00 88.31 117 THR A N 1
ATOM 920 C CA . THR A 1 117 ? -4.703 -12.029 -4.051 1.00 88.31 117 THR A CA 1
ATOM 921 C C . THR A 1 117 ? -5.859 -12.930 -3.627 1.00 88.31 117 THR A C 1
ATOM 923 O O . THR A 1 117 ? -6.250 -13.836 -4.367 1.00 88.31 117 THR A O 1
ATOM 926 N N . ALA A 1 118 ? -6.451 -12.680 -2.457 1.00 88.56 118 ALA A N 1
ATOM 927 C CA . ALA A 1 118 ? -7.668 -13.400 -2.066 1.00 88.56 118 ALA A CA 1
ATOM 928 C C . ALA A 1 118 ? -8.887 -13.059 -2.951 1.00 88.56 118 ALA A C 1
ATOM 930 O O . ALA A 1 118 ? -9.809 -13.862 -3.050 1.00 88.56 118 ALA A O 1
ATOM 931 N N . CYS A 1 119 ? -8.856 -11.923 -3.654 1.00 86.25 119 CYS A N 1
ATOM 932 C CA . CYS A 1 119 ? -9.872 -11.503 -4.620 1.00 86.25 119 CYS A CA 1
ATOM 933 C C . CYS A 1 119 ? -9.652 -12.096 -6.031 1.00 86.25 119 CYS A C 1
ATOM 935 O O . CYS A 1 119 ? -10.439 -11.827 -6.938 1.00 86.25 119 CYS A O 1
ATOM 937 N N . GLY A 1 120 ? -8.594 -12.896 -6.226 1.00 83.94 120 GLY A N 1
ATOM 938 C CA . GLY A 1 120 ? -8.180 -13.472 -7.509 1.00 83.94 120 GLY A CA 1
ATOM 939 C C . GLY A 1 120 ? -6.825 -12.952 -8.004 1.00 83.94 120 GLY A C 1
ATOM 940 O O . GLY A 1 120 ? -6.150 -12.168 -7.329 1.00 83.94 120 GLY A O 1
ATOM 941 N N . GLY A 1 121 ? -6.412 -13.408 -9.189 1.00 78.31 121 GLY A N 1
ATOM 942 C CA . GLY A 1 121 ? -5.191 -12.941 -9.849 1.00 78.31 121 GLY A CA 1
ATOM 943 C C . GLY A 1 121 ? -5.378 -11.556 -10.473 1.00 78.31 121 GLY A C 1
ATOM 944 O O . GLY A 1 121 ? -6.348 -11.325 -11.196 1.00 78.31 121 GLY A O 1
ATOM 945 N N . ALA A 1 122 ? -4.439 -10.647 -10.216 1.00 77.12 122 ALA A N 1
ATOM 946 C CA . ALA A 1 122 ? -4.398 -9.298 -10.773 1.00 77.12 122 ALA A CA 1
ATOM 947 C C . ALA A 1 122 ? -3.076 -9.048 -11.516 1.00 77.12 122 ALA A C 1
ATOM 949 O O . ALA A 1 122 ? -2.061 -9.711 -11.284 1.00 77.12 122 ALA A O 1
ATOM 950 N N . SER A 1 123 ? -3.079 -8.071 -12.422 1.00 74.88 123 SER A N 1
ATOM 951 C CA . SER A 1 123 ? -1.891 -7.670 -13.182 1.00 74.88 123 SER A CA 1
ATOM 952 C C . SER A 1 123 ? -1.664 -6.167 -13.086 1.00 74.88 123 SER A C 1
ATOM 954 O O . SER A 1 123 ? -2.600 -5.425 -12.801 1.00 74.88 123 SER A O 1
ATOM 956 N N . SER A 1 124 ? -0.449 -5.706 -13.386 1.00 71.75 124 SE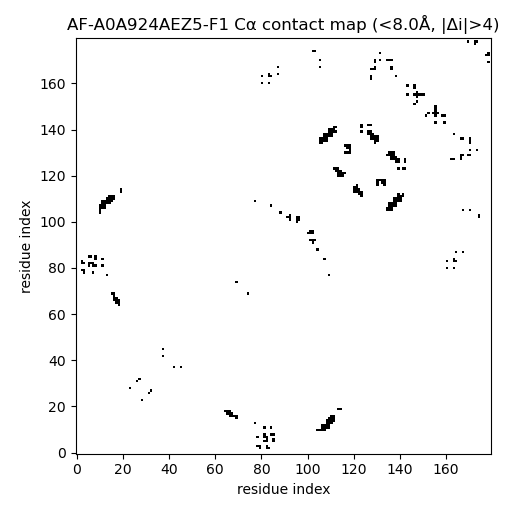R A N 1
ATOM 957 C CA . SER A 1 124 ? -0.111 -4.275 -13.445 1.00 71.75 124 SER A CA 1
ATOM 958 C C . SER A 1 124 ? -1.023 -3.470 -14.383 1.00 71.75 124 SER A C 1
ATOM 960 O O . SER A 1 124 ? -1.212 -2.277 -14.182 1.00 71.75 124 SER A O 1
ATOM 962 N N . ALA A 1 125 ? -1.678 -4.112 -15.361 1.00 64.44 125 ALA A N 1
ATOM 963 C CA . ALA A 1 125 ? -2.661 -3.453 -16.226 1.00 64.44 125 ALA A CA 1
ATOM 964 C C . ALA A 1 125 ? -3.913 -2.949 -15.476 1.00 64.44 125 ALA A C 1
ATOM 966 O O . ALA A 1 125 ? -4.651 -2.125 -16.012 1.00 64.44 125 ALA A O 1
ATOM 967 N N . SER A 1 126 ? -4.165 -3.445 -14.262 1.00 72.62 126 SER A N 1
ATOM 968 C CA . SER A 1 126 ? -5.291 -3.037 -13.415 1.00 72.62 126 SER A CA 1
ATOM 969 C C . SER A 1 126 ? -4.981 -1.820 -12.533 1.00 72.62 126 SER A C 1
ATOM 971 O O . SER A 1 126 ? -5.912 -1.248 -11.976 1.00 72.62 126 SER A O 1
ATOM 973 N N . GLY A 1 127 ? -3.712 -1.403 -12.431 1.00 81.19 127 GLY A N 1
ATOM 974 C CA . GLY A 1 127 ? -3.270 -0.346 -11.516 1.00 81.19 127 GLY A CA 1
ATOM 975 C C . GLY A 1 127 ? -3.289 -0.768 -10.038 1.00 81.19 127 GLY A C 1
ATOM 976 O O . GLY A 1 127 ? -3.464 -1.951 -9.738 1.00 81.19 127 GLY A O 1
ATOM 977 N N . PRO A 1 128 ? -3.059 0.175 -9.104 1.00 89.56 128 PRO A N 1
ATOM 978 C CA . PRO A 1 128 ? -3.204 -0.061 -7.668 1.00 89.56 128 PRO A CA 1
ATOM 979 C C . PRO A 1 128 ? -4.646 -0.391 -7.276 1.00 89.56 128 PRO A C 1
ATOM 981 O O . PRO A 1 128 ? -5.580 0.085 -7.914 1.00 89.56 128 PRO A O 1
ATOM 984 N N . PHE A 1 129 ? -4.823 -1.212 -6.240 1.00 93.25 129 PHE A N 1
ATOM 985 C CA . PHE A 1 129 ? -6.150 -1.622 -5.774 1.00 93.25 129 PHE A CA 1
ATOM 986 C C . PHE A 1 129 ? -6.142 -2.098 -4.315 1.00 93.25 129 PHE A C 1
ATOM 988 O O . PHE A 1 129 ? -5.109 -2.505 -3.778 1.00 93.25 129 PHE A O 1
ATOM 995 N N . TYR A 1 130 ? -7.315 -2.139 -3.689 1.00 94.69 130 TYR A N 1
ATOM 996 C CA . TYR A 1 130 ? -7.557 -2.785 -2.398 1.00 94.69 130 TYR A CA 1
ATOM 997 C C . TYR A 1 130 ? -8.373 -4.080 -2.552 1.00 94.69 130 TYR A C 1
ATOM 999 O O . TYR A 1 130 ? -9.370 -4.108 -3.272 1.00 94.69 130 TYR A O 1
ATOM 1007 N N . CYS A 1 131 ? -7.984 -5.146 -1.843 1.00 94.31 131 CYS A N 1
ATOM 1008 C CA . CYS A 1 131 ? -8.742 -6.398 -1.778 1.00 94.31 131 CYS A CA 1
ATOM 1009 C C . CYS A 1 131 ? -9.380 -6.587 -0.386 1.00 94.31 131 CYS A C 1
ATOM 1011 O O . CYS A 1 131 ? -8.659 -6.757 0.601 1.00 94.31 131 CYS A O 1
A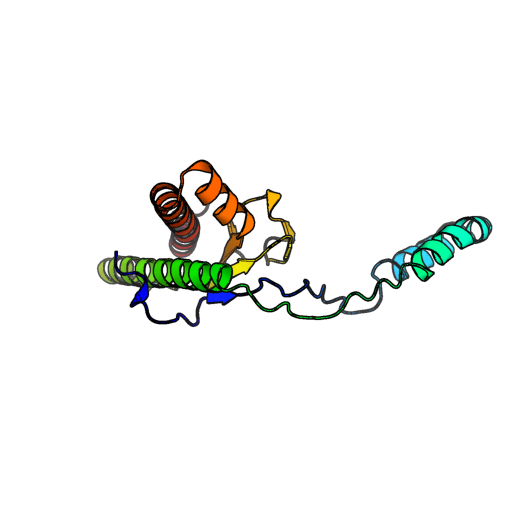TOM 1013 N N . PRO A 1 132 ? -10.724 -6.596 -0.266 1.00 93.62 132 PRO A N 1
ATOM 1014 C CA . PRO A 1 132 ? -11.399 -6.772 1.024 1.00 93.62 132 PRO A CA 1
ATOM 1015 C C . PRO A 1 132 ? -11.221 -8.167 1.640 1.00 93.62 132 PRO A C 1
ATOM 1017 O O . PRO A 1 132 ? -11.214 -8.278 2.864 1.00 93.62 132 PRO A O 1
ATOM 1020 N N . GLU A 1 133 ? -11.037 -9.209 0.822 1.00 92.00 133 GLU A N 1
ATOM 1021 C CA . GLU A 1 133 ? -10.932 -10.606 1.279 1.00 92.00 133 GLU A CA 1
ATOM 1022 C C . GLU A 1 133 ? -9.638 -10.894 2.060 1.00 92.00 133 GLU A C 1
ATOM 1024 O O . GLU A 1 133 ? -9.631 -11.716 2.975 1.00 92.00 133 GLU A O 1
ATOM 1029 N N . ASP A 1 134 ? -8.535 -10.210 1.733 1.00 94.62 134 ASP A N 1
ATOM 1030 C CA . ASP A 1 134 ? -7.274 -10.291 2.487 1.00 94.62 134 ASP A CA 1
ATOM 1031 C C . ASP A 1 134 ? -6.913 -8.996 3.234 1.00 94.62 134 ASP A C 1
ATOM 1033 O O . ASP A 1 134 ? -5.899 -8.961 3.938 1.00 94.62 134 ASP A O 1
ATOM 1037 N N . GLN A 1 135 ? -7.755 -7.963 3.118 1.00 95.44 135 GLN A N 1
ATOM 1038 C CA . GLN A 1 135 ? -7.570 -6.626 3.684 1.00 95.44 135 GLN A CA 1
ATOM 1039 C C . GLN A 1 135 ? -6.208 -6.005 3.339 1.00 95.44 135 GLN A C 1
ATOM 1041 O O . GLN A 1 135 ? -5.573 -5.353 4.177 1.00 95.44 135 GLN A O 1
ATOM 1046 N N . LYS A 1 136 ? -5.741 -6.214 2.102 1.00 96.69 136 LYS A N 1
ATOM 1047 C CA . LYS A 1 136 ? -4.467 -5.670 1.620 1.00 96.69 136 LYS A CA 1
ATOM 1048 C C . LYS A 1 136 ? -4.658 -4.612 0.544 1.00 96.69 136 LYS A C 1
ATOM 1050 O O . LYS A 1 136 ? -5.534 -4.708 -0.313 1.00 96.69 136 LYS A O 1
ATOM 1055 N N . VAL A 1 137 ? -3.775 -3.621 0.580 1.00 96.12 137 VAL A N 1
ATOM 1056 C CA . VAL A 1 137 ? -3.571 -2.638 -0.486 1.00 96.12 137 VAL A CA 1
ATOM 1057 C C . VAL A 1 137 ? -2.441 -3.139 -1.375 1.00 96.12 137 VAL A C 1
ATOM 1059 O O . VAL A 1 137 ? -1.367 -3.461 -0.881 1.00 96.12 137 VAL A O 1
ATOM 1062 N N . TYR A 1 138 ? -2.660 -3.194 -2.678 1.00 94.31 138 TYR A N 1
ATOM 1063 C CA . TYR A 1 138 ? -1.699 -3.642 -3.675 1.00 94.31 138 TYR A CA 1
ATOM 1064 C C . TYR A 1 138 ? -1.274 -2.448 -4.524 1.00 94.31 138 TYR A C 1
ATOM 1066 O O . TYR A 1 138 ? -2.096 -1.841 -5.206 1.00 94.31 138 TYR A O 1
ATOM 1074 N N . ILE A 1 139 ? 0.013 -2.105 -4.486 1.00 92.06 139 ILE A N 1
ATOM 1075 C CA . ILE A 1 139 ? 0.584 -0.999 -5.255 1.00 92.06 139 ILE A CA 1
ATOM 1076 C C . ILE A 1 139 ? 1.469 -1.568 -6.358 1.00 92.06 139 ILE A C 1
ATOM 1078 O O . ILE A 1 139 ? 2.507 -2.185 -6.095 1.00 92.06 139 ILE A O 1
ATOM 1082 N N . ASP A 1 140 ? 1.046 -1.343 -7.599 1.00 88.75 140 ASP A N 1
ATOM 1083 C CA . ASP A 1 140 ? 1.859 -1.633 -8.769 1.00 88.75 140 ASP A CA 1
ATOM 1084 C C . ASP A 1 140 ? 2.900 -0.531 -8.978 1.00 88.75 140 ASP A C 1
ATOM 1086 O O . ASP A 1 140 ? 2.565 0.640 -9.168 1.00 88.75 140 ASP A O 1
ATOM 1090 N N . MET A 1 141 ? 4.175 -0.908 -8.985 1.00 85.69 141 MET A N 1
ATOM 1091 C CA . MET A 1 141 ? 5.246 0.067 -9.183 1.00 85.69 141 MET A CA 1
ATOM 1092 C C . MET A 1 141 ? 5.394 0.529 -10.630 1.00 85.69 141 MET A C 1
ATOM 1094 O O . MET A 1 141 ? 5.919 1.618 -10.845 1.00 85.69 141 MET A O 1
ATOM 1098 N N . THR A 1 142 ? 4.891 -0.218 -11.622 1.00 80.81 142 THR A N 1
ATOM 1099 C CA . THR A 1 142 ? 4.947 0.268 -13.015 1.00 80.81 142 THR A CA 1
ATOM 1100 C C . THR A 1 142 ? 4.053 1.491 -13.212 1.00 80.81 142 THR A C 1
ATOM 1102 O O . THR A 1 142 ? 4.442 2.459 -13.865 1.00 80.81 142 THR A O 1
ATOM 1105 N N . PHE A 1 143 ? 2.903 1.512 -12.537 1.00 77.88 143 PHE A N 1
ATOM 1106 C CA . PHE A 1 143 ? 2.027 2.677 -12.476 1.00 77.88 143 PHE A CA 1
ATOM 1107 C C . PHE A 1 143 ? 2.697 3.896 -11.817 1.00 77.88 143 PHE A C 1
ATOM 1109 O O . PHE A 1 143 ? 2.526 5.030 -12.266 1.00 77.88 143 PHE A O 1
ATOM 1116 N N . PHE A 1 144 ? 3.494 3.679 -10.770 1.00 80.00 144 PHE A N 1
ATOM 1117 C CA . PHE A 1 144 ? 4.237 4.749 -10.102 1.00 80.00 144 PHE A CA 1
ATOM 1118 C C . PHE A 1 144 ? 5.240 5.421 -11.054 1.00 80.00 144 PHE A C 1
ATOM 1120 O O . PHE A 1 144 ? 5.295 6.652 -11.140 1.00 80.00 144 PHE A O 1
ATOM 1127 N N . GLU A 1 145 ? 6.005 4.620 -11.801 1.00 79.06 145 GLU A N 1
ATOM 1128 C CA . GLU A 1 145 ? 6.940 5.111 -12.820 1.00 79.06 145 GLU A CA 1
ATOM 1129 C C . GLU A 1 145 ? 6.212 5.905 -13.913 1.00 79.06 145 GLU A C 1
ATOM 1131 O O . GLU A 1 145 ? 6.670 6.978 -14.321 1.00 79.06 145 GLU A O 1
ATOM 1136 N N . GLU A 1 146 ? 5.042 5.429 -14.346 1.00 78.31 146 GLU A N 1
ATOM 1137 C CA . GLU A 1 146 ? 4.209 6.113 -15.335 1.00 78.31 146 GLU A CA 1
ATOM 1138 C C . GLU A 1 146 ? 3.745 7.492 -14.841 1.00 78.31 146 GLU A C 1
ATOM 1140 O O . GLU A 1 146 ? 3.846 8.482 -15.574 1.00 78.31 146 GLU A O 1
ATOM 1145 N N . LEU A 1 147 ? 3.285 7.587 -13.589 1.00 76.31 147 LEU A N 1
ATOM 1146 C CA . LEU A 1 147 ? 2.874 8.858 -12.987 1.00 76.31 147 LEU A CA 1
ATOM 1147 C C . LEU A 1 147 ? 4.037 9.849 -12.903 1.00 76.31 147 LEU A C 1
ATOM 1149 O O . LEU A 1 147 ? 3.881 11.012 -13.283 1.00 76.31 147 LEU A O 1
ATOM 1153 N N . LYS A 1 148 ? 5.215 9.400 -12.460 1.00 76.88 148 LYS A N 1
ATOM 1154 C CA . LYS A 1 148 ? 6.411 10.254 -12.412 1.00 76.88 148 LYS A CA 1
ATOM 1155 C C . LYS A 1 148 ? 6.864 10.697 -13.795 1.00 76.88 148 LYS A C 1
ATOM 1157 O O . LYS A 1 148 ? 7.239 11.855 -13.971 1.00 76.88 148 LYS A O 1
ATOM 1162 N N . SER A 1 149 ? 6.795 9.807 -14.781 1.00 79.88 149 SER A N 1
ATOM 1163 C CA . SER A 1 149 ? 7.132 10.131 -16.166 1.00 79.88 149 SER A CA 1
ATOM 1164 C C . SER A 1 149 ? 6.199 11.203 -16.742 1.00 79.88 149 SER A C 1
ATOM 1166 O O . SER A 1 149 ? 6.660 12.143 -17.389 1.00 79.88 149 SER A O 1
ATOM 1168 N N . LYS A 1 150 ? 4.893 11.108 -16.462 1.00 74.12 150 LYS A N 1
ATOM 1169 C CA . LYS A 1 150 ? 3.878 12.034 -16.990 1.00 74.12 150 LYS A CA 1
ATOM 1170 C C . LYS A 1 150 ? 3.835 13.385 -16.278 1.00 74.12 150 LYS A C 1
ATOM 1172 O O . LYS A 1 150 ? 3.616 14.400 -16.936 1.00 74.12 150 LYS A O 1
ATOM 1177 N N . PHE A 1 151 ? 4.010 13.407 -14.958 1.00 73.44 151 PHE A N 1
ATOM 1178 C CA . PHE A 1 151 ? 3.786 14.599 -14.128 1.00 73.44 151 PHE A CA 1
ATOM 1179 C C . PHE A 1 151 ? 5.068 15.190 -13.520 1.00 73.44 151 PHE A C 1
ATOM 1181 O O . PHE A 1 151 ? 5.005 16.187 -12.798 1.00 73.44 151 PHE A O 1
ATOM 1188 N N . GLY A 1 152 ? 6.233 14.607 -13.817 1.00 72.94 152 GLY A N 1
ATOM 1189 C CA . GLY A 1 152 ? 7.503 14.973 -13.192 1.00 72.94 152 GLY A CA 1
ATOM 1190 C C . GLY A 1 152 ? 7.588 14.516 -11.732 1.00 72.94 152 GLY A C 1
ATOM 1191 O O . GLY A 1 152 ? 6.657 13.922 -11.196 1.00 72.94 152 GLY A O 1
ATOM 1192 N N . ALA A 1 153 ? 8.715 14.792 -11.070 1.00 68.31 153 ALA A N 1
ATOM 1193 C CA . ALA A 1 153 ? 8.966 14.305 -9.709 1.00 68.31 153 ALA A CA 1
ATOM 1194 C C . ALA A 1 153 ? 7.944 14.837 -8.684 1.00 68.31 153 ALA A C 1
ATOM 1196 O O . ALA A 1 153 ? 7.307 14.049 -7.994 1.00 68.31 153 ALA A O 1
ATOM 1197 N N . GLU A 1 154 ? 7.727 16.156 -8.631 1.00 67.94 154 GLU A N 1
ATOM 1198 C CA . GLU A 1 154 ? 6.814 16.769 -7.651 1.00 67.94 154 GLU A CA 1
ATOM 1199 C C . GLU A 1 154 ? 5.339 16.424 -7.918 1.00 67.94 154 GLU A C 1
ATOM 1201 O O . GLU A 1 154 ? 4.593 16.106 -6.991 1.00 67.94 154 GLU A O 1
ATOM 1206 N N . GLY A 1 155 ? 4.912 16.450 -9.187 1.00 65.88 155 GLY A N 1
ATOM 1207 C CA . GLY A 1 155 ? 3.546 16.087 -9.572 1.00 65.88 155 GLY A CA 1
ATOM 1208 C C . GLY A 1 155 ? 3.269 14.589 -9.425 1.00 65.88 155 GLY A C 1
ATOM 1209 O O . GLY A 1 155 ? 2.179 14.197 -9.007 1.00 65.88 155 GLY A O 1
ATOM 1210 N N . GLY A 1 156 ? 4.271 13.756 -9.710 1.00 76.38 156 GLY A N 1
ATOM 1211 C CA . GLY A 1 156 ? 4.213 12.308 -9.544 1.00 76.38 156 GLY A CA 1
ATOM 1212 C C . GLY A 1 156 ? 4.122 11.887 -8.080 1.00 76.38 156 GLY A C 1
ATOM 1213 O O . GLY A 1 156 ? 3.276 11.063 -7.750 1.00 76.38 156 GLY A O 1
ATOM 1214 N N . ASP A 1 157 ? 4.912 12.491 -7.185 1.00 83.56 157 ASP A N 1
ATOM 1215 C CA . ASP A 1 157 ? 4.865 12.176 -5.749 1.00 83.56 157 ASP A CA 1
ATOM 1216 C C . ASP A 1 157 ? 3.483 12.478 -5.143 1.00 83.56 157 ASP A C 1
ATOM 1218 O O . ASP A 1 157 ? 2.951 11.675 -4.371 1.00 83.56 157 ASP A O 1
ATOM 1222 N N . PHE A 1 158 ? 2.855 13.598 -5.525 1.00 84.50 158 PHE A N 1
ATOM 1223 C CA . PHE A 1 158 ? 1.482 13.899 -5.107 1.00 84.50 158 PHE A CA 1
ATOM 1224 C C . PHE A 1 158 ? 0.470 12.901 -5.683 1.00 84.50 158 PHE A C 1
ATOM 1226 O O . PHE A 1 158 ? -0.390 12.415 -4.949 1.00 84.50 158 PHE A O 1
ATOM 1233 N N . ALA A 1 159 ? 0.574 12.575 -6.975 1.00 84.69 159 ALA A N 1
ATOM 1234 C CA . ALA A 1 159 ? -0.331 11.629 -7.624 1.00 84.69 159 ALA A CA 1
ATOM 1235 C C . ALA A 1 159 ? -0.268 10.241 -6.966 1.00 84.69 159 ALA A C 1
ATOM 1237 O O . ALA A 1 159 ? -1.303 9.639 -6.687 1.00 84.69 159 ALA A O 1
ATOM 1238 N N . VAL A 1 160 ? 0.934 9.769 -6.635 1.00 87.00 160 VAL A N 1
ATOM 1239 C CA . VAL A 1 160 ? 1.129 8.523 -5.886 1.00 87.00 160 VAL A CA 1
ATOM 1240 C C . VAL A 1 160 ? 0.496 8.618 -4.503 1.00 87.00 160 VAL A C 1
ATOM 1242 O O . VAL A 1 160 ? -0.246 7.720 -4.113 1.00 87.00 160 VAL A O 1
ATOM 1245 N N . ALA A 1 161 ? 0.778 9.686 -3.751 1.00 90.44 161 ALA A N 1
ATOM 1246 C CA . ALA A 1 161 ? 0.233 9.856 -2.407 1.00 90.44 161 ALA A CA 1
ATOM 1247 C C . ALA A 1 161 ? -1.301 9.844 -2.406 1.00 90.44 161 ALA A C 1
ATOM 1249 O O . ALA A 1 161 ? -1.913 9.222 -1.536 1.00 90.44 161 ALA A O 1
ATOM 1250 N N . TYR A 1 162 ? -1.911 10.482 -3.407 1.00 90.38 162 TYR A N 1
ATOM 1251 C CA . TYR A 1 162 ? -3.353 10.470 -3.617 1.00 90.38 162 TYR A CA 1
ATOM 1252 C C . TYR A 1 162 ? -3.887 9.056 -3.871 1.00 90.38 162 TYR A C 1
ATOM 1254 O O . TYR A 1 162 ? -4.853 8.655 -3.227 1.00 90.38 162 TYR A O 1
ATOM 1262 N N . VAL A 1 163 ? -3.252 8.286 -4.758 1.00 91.19 163 VAL A N 1
ATOM 1263 C CA . VAL A 1 163 ? -3.691 6.918 -5.077 1.00 91.19 163 VAL A CA 1
ATOM 1264 C C . VAL A 1 163 ? -3.524 5.981 -3.879 1.00 91.19 163 VAL A C 1
ATOM 1266 O O . VAL A 1 163 ? -4.456 5.265 -3.538 1.00 91.19 163 VAL A O 1
ATOM 1269 N N . VAL A 1 164 ? -2.402 6.038 -3.155 1.00 92.38 164 VAL A N 1
ATOM 1270 C CA . VAL A 1 164 ? -2.224 5.240 -1.926 1.00 92.38 164 VAL A CA 1
ATOM 1271 C C . VAL A 1 164 ? -3.302 5.575 -0.889 1.00 92.38 164 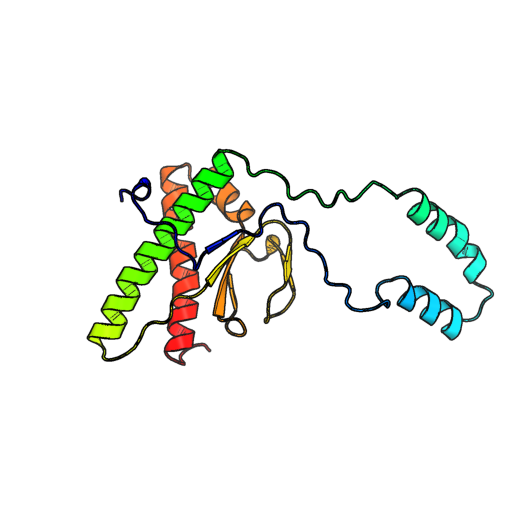VAL A C 1
ATOM 1273 O O . VAL A 1 164 ? -3.871 4.675 -0.273 1.00 92.38 164 VAL A O 1
ATOM 1276 N N . ALA A 1 165 ? -3.619 6.861 -0.711 1.00 94.25 165 ALA A N 1
ATOM 1277 C CA . ALA A 1 165 ? -4.692 7.281 0.187 1.00 94.25 165 ALA A CA 1
ATOM 1278 C C . ALA A 1 165 ? -6.078 6.815 -0.295 1.00 94.25 165 ALA A C 1
ATOM 1280 O O . ALA A 1 165 ? -6.915 6.462 0.535 1.00 94.25 165 ALA A O 1
ATOM 1281 N N . HIS A 1 166 ? -6.317 6.783 -1.610 1.00 94.38 166 HIS A N 1
ATOM 1282 C CA . HIS A 1 166 ? -7.547 6.261 -2.207 1.00 94.38 166 HIS A CA 1
ATOM 1283 C C . HIS A 1 166 ? -7.758 4.785 -1.850 1.00 94.38 166 HIS A C 1
ATOM 1285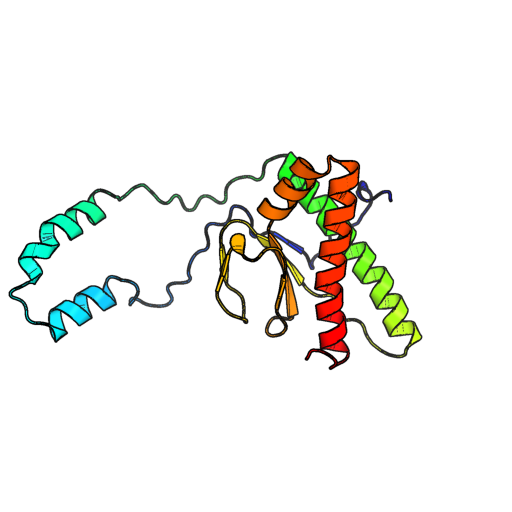 O O . HIS A 1 166 ? -8.802 4.434 -1.299 1.00 94.38 166 HIS A O 1
ATOM 1291 N N . GLU A 1 167 ? -6.738 3.946 -2.048 1.00 94.94 167 GLU A N 1
ATOM 1292 C CA . GLU A 1 167 ? -6.831 2.514 -1.734 1.00 94.94 167 GLU A CA 1
ATOM 1293 C C . GLU A 1 167 ? -6.987 2.248 -0.230 1.00 94.94 167 GLU A C 1
ATOM 1295 O O . GLU A 1 167 ? -7.749 1.374 0.188 1.00 94.94 167 GLU A O 1
ATOM 1300 N N . ILE A 1 168 ? -6.331 3.044 0.621 1.00 97.00 168 ILE A N 1
ATOM 1301 C CA . ILE A 1 168 ? -6.555 2.992 2.075 1.00 97.00 168 ILE A CA 1
ATOM 1302 C C . ILE A 1 168 ? -7.984 3.441 2.426 1.00 97.00 168 ILE A C 1
ATOM 1304 O O . ILE A 1 168 ? -8.581 2.920 3.368 1.00 97.00 168 ILE A O 1
ATOM 1308 N N . GLY A 1 169 ? -8.577 4.351 1.654 1.00 96.44 169 GLY A N 1
ATOM 1309 C CA . GLY A 1 169 ? -9.984 4.728 1.775 1.00 96.44 169 GLY A CA 1
ATOM 1310 C C . GLY A 1 169 ? -10.933 3.540 1.597 1.00 96.44 169 GLY A C 1
ATOM 1311 O O . GLY A 1 169 ? -11.864 3.383 2.389 1.00 96.44 169 GLY A O 1
ATOM 1312 N N . HIS A 1 170 ? -10.665 2.651 0.638 1.00 96.62 170 HIS A N 1
ATOM 1313 C CA . HIS A 1 170 ? -11.422 1.402 0.480 1.00 96.62 170 HIS A CA 1
ATOM 1314 C C . HIS A 1 170 ? -11.258 0.454 1.675 1.00 96.62 170 HIS A C 1
ATOM 1316 O O . HIS A 1 170 ? -12.224 -0.183 2.115 1.00 96.62 170 HIS A O 1
ATOM 1322 N N . HIS A 1 171 ? -10.065 0.406 2.274 1.00 97.38 171 HIS A N 1
ATOM 1323 C CA . HIS A 1 171 ? -9.871 -0.321 3.526 1.00 97.38 171 HIS A CA 1
ATOM 1324 C C . HIS A 1 171 ? -10.716 0.260 4.665 1.00 97.38 171 HIS A C 1
ATOM 1326 O O . HIS A 1 171 ? -11.412 -0.477 5.362 1.00 97.38 171 HIS A O 1
ATOM 1332 N N . VAL A 1 172 ? -10.731 1.585 4.815 1.00 97.69 172 VAL A N 1
ATOM 1333 C CA . VAL A 1 172 ? -11.564 2.267 5.814 1.00 97.69 172 VAL A CA 1
ATOM 1334 C C . VAL A 1 172 ? -13.047 1.977 5.591 1.00 97.69 172 VAL A C 1
ATOM 1336 O O . VAL A 1 172 ? -13.744 1.652 6.549 1.00 97.69 172 VAL A O 1
ATOM 1339 N N . GLN A 1 173 ? -13.533 2.020 4.348 1.00 96.88 173 GLN A N 1
ATOM 1340 C CA . GLN A 1 173 ? -14.911 1.630 4.020 1.00 96.88 173 GLN A CA 1
ATOM 1341 C C . GLN A 1 173 ? -15.215 0.193 4.459 1.00 96.88 173 GLN A C 1
ATOM 1343 O O . GLN A 1 173 ? -16.275 -0.066 5.028 1.00 96.88 173 GLN A O 1
ATOM 1348 N N . THR A 1 174 ? -14.255 -0.718 4.288 1.00 96.31 174 THR A N 1
ATOM 1349 C CA . THR A 1 174 ? -14.389 -2.115 4.725 1.00 96.31 174 THR A CA 1
ATOM 1350 C C . THR A 1 174 ? -14.496 -2.222 6.243 1.00 96.31 174 THR A C 1
ATOM 1352 O O . THR A 1 174 ? -15.392 -2.901 6.738 1.00 96.31 174 THR A O 1
ATOM 1355 N N . LEU A 1 175 ? -13.646 -1.510 6.993 1.00 96.44 175 LEU A N 1
ATOM 1356 C CA . LEU A 1 175 ? -13.714 -1.479 8.461 1.00 96.44 175 LEU A CA 1
ATOM 1357 C C . LEU A 1 175 ? -15.034 -0.890 8.978 1.00 96.44 175 LEU A C 1
ATOM 1359 O O . LEU A 1 175 ? -15.521 -1.298 10.030 1.00 96.44 175 LEU A O 1
ATOM 1363 N N . LEU A 1 176 ? -15.612 0.060 8.242 1.00 95.88 176 LEU A N 1
ATOM 1364 C CA . LEU A 1 176 ? -16.885 0.699 8.579 1.00 95.88 176 LEU A CA 1
ATOM 1365 C C . LEU A 1 176 ? -18.112 -0.080 8.079 1.00 95.88 176 LEU A C 1
ATOM 1367 O O . LEU A 1 176 ? -19.236 0.305 8.396 1.00 95.88 176 LEU A O 1
ATOM 1371 N N . GLY A 1 177 ? -17.924 -1.145 7.293 1.00 94.44 177 GLY A N 1
ATOM 1372 C CA . GLY A 1 177 ? -19.020 -1.901 6.683 1.00 94.44 177 GLY A CA 1
ATOM 1373 C C . GLY A 1 177 ? -19.802 -1.111 5.628 1.00 94.44 177 GLY A C 1
ATOM 1374 O O . GLY A 1 177 ? -20.997 -1.338 5.457 1.00 94.44 177 GLY A O 1
ATOM 1375 N N . THR A 1 178 ? -19.151 -0.160 4.952 1.00 92.44 178 THR A N 1
ATOM 1376 C CA . THR A 1 178 ? -19.754 0.696 3.912 1.00 92.44 178 THR A CA 1
ATOM 1377 C C . THR A 1 178 ? -19.250 0.390 2.503 1.00 92.44 178 THR A C 1
ATOM 1379 O O . THR A 1 178 ? -19.627 1.084 1.558 1.00 92.44 178 THR A O 1
ATOM 1382 N N . SER A 1 179 ? -18.423 -0.647 2.348 1.00 81.75 179 SER A N 1
ATOM 1383 C CA . SER A 1 179 ? -18.065 -1.198 1.040 1.00 81.75 179 SER A CA 1
ATOM 1384 C C . SER A 1 179 ? -19.329 -1.694 0.327 1.00 81.75 179 SER A C 1
ATOM 1386 O O . SER A 1 179 ? -20.101 -2.454 0.912 1.00 81.75 179 SER A O 1
ATOM 1388 N N . ALA A 1 180 ? -19.558 -1.206 -0.894 1.00 55.12 180 ALA A N 1
ATOM 1389 C CA . ALA A 1 180 ? -20.700 -1.573 -1.735 1.00 55.12 180 ALA A CA 1
ATOM 1390 C C . ALA A 1 180 ? -20.505 -2.931 -2.421 1.00 55.12 180 ALA A C 1
ATOM 1392 O O . ALA A 1 180 ? -19.339 -3.268 -2.726 1.00 55.12 180 ALA A O 1
#

Radius of gyration: 21.66 Å; Cα contacts (8 Å, |Δi|>4): 190; chains: 1; bounding box: 39×58×54 Å